Protein AF-A0A0D1YJI0-F1 (afdb_monomer)

Sequence (337 aa):
MARAGDDEVGRSFEKGGQGRARMRMLSREKDRDYPVDWSNPKAKSPIRMKKRLSGKDDLIDAIIPKHFGVGCRRPTPGNGFLEALTLPQTHVFTKEMQKVTEKGFVDFEGVEHEVDLIVCASGFNTSWRSRFPIIAHGKNVQDHFVGKPTSYLGIAIPGFPNYFTGIGPYGPLGHGSFLPVLELVYHYFIQVIRKFQRENFKSLQPRKEVVDKFVEHADLFMKRTAWTGPCRSWFKQDKVDGTAAIFPGTRLVFFDVLSSPRFEDYEIEYQSGNPFNWLGNGFALCEFNGGDLSYYLGNAENPGGMLPPQPKTPLDAGRVKDPVSVSMAALPKYTVI

Solvent-accessible surface area (backbone atoms only — not comparable 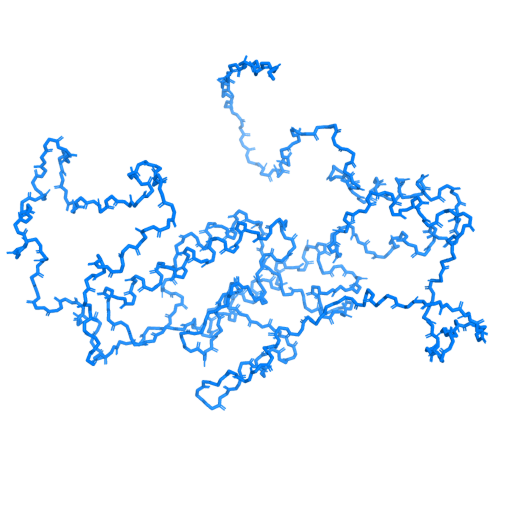to full-atom values): 21419 Å² total; per-residue (Å²): 142,84,83,86,81,89,79,86,86,82,85,83,87,85,90,84,78,84,94,71,94,70,87,70,72,84,80,82,68,87,82,64,91,60,91,64,53,82,91,50,38,76,70,50,36,56,57,54,50,48,63,47,36,73,73,47,58,73,56,46,66,71,70,52,74,86,76,43,58,75,59,30,45,83,84,76,87,54,90,61,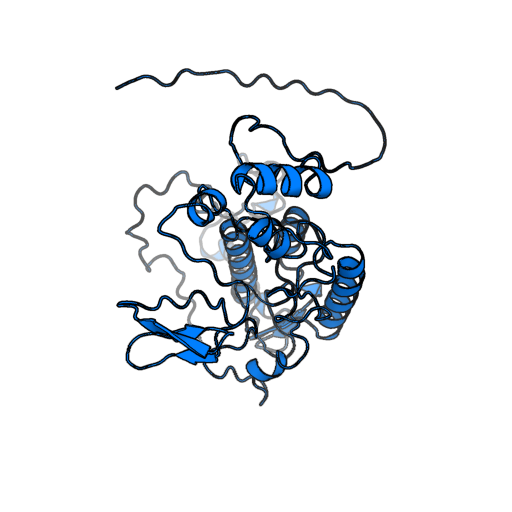49,54,46,51,63,61,39,92,91,44,85,83,81,93,64,68,62,74,46,77,53,100,53,30,36,24,39,71,88,69,53,76,45,77,51,98,76,86,82,87,83,85,78,77,89,62,59,83,53,65,96,61,91,46,75,37,97,94,40,48,58,51,62,59,29,58,86,72,47,71,36,41,76,6,35,32,37,56,77,33,62,74,46,72,41,84,64,46,36,26,19,72,79,85,61,65,80,60,65,70,54,41,54,42,46,52,53,34,50,51,55,53,51,51,46,34,73,57,49,45,50,64,39,44,27,45,34,58,70,54,34,52,51,51,49,54,53,23,57,62,51,38,72,82,41,45,57,61,30,69,38,70,19,68,61,16,67,62,28,48,85,39,70,57,46,41,42,70,68,53,60,64,56,52,48,62,62,45,68,51,81,65,64,89,51,42,44,76,43,39,68,81,74,47,87,66,62,45,53,69,92,74,70,62,70,38,84,77,70,80,44,77,87,56,45,59,69,30,46,96,93,39,76,78,18,76,58,76,82,75,81,79,47,73,77,72,50,68,76,77,88,64,96,82,72,82,66,80,82,76,60,79,85,76,77,85,129

Mean predicted aligned error: 11.88 Å

pLDDT: mean 80.55, std 23.46, range [23.62, 98.44]

InterPro domains:
  IPR036188 FAD/NAD(P)-binding domain superfamily [G3DSA:3.50.50.60] (89-272)
  IPR036188 FAD/NAD(P)-binding domain superfamily [SSF51905] (63-267)

Nearest PDB structures (foldseek):
  6y48-assembly4_D  TM=8.173E-01  e=8.910E-09  Aspergillus flavus NRRL3357
  4ap3-assembly1_A  TM=7.917E-01  e=6.025E-08  Rhodococcus rhodochrous
  4aox-assembly1_A  TM=8.059E-01  e=2.242E-07  Rhodococcus rhodochrous
  3up5-assembly3_B  TM=7.873E-01  e=4.873E-07  Pseudomonas putida
  3uov-assembly1_B  TM=7.308E-01  e=2.595E-06  Pseudomonas putida

Structure (mmCIF, N/CA/C/O backbone):
data_AF-A0A0D1YJI0-F1
#
_entry.id   AF-A0A0D1YJI0-F1
#
loop_
_atom_site.group_PDB
_atom_site.id
_atom_site.type_symbol
_atom_site.label_atom_id
_atom_site.label_alt_id
_atom_site.label_comp_id
_atom_site.label_asym_id
_atom_site.label_entity_id
_atom_site.label_seq_id
_atom_site.pdbx_PDB_ins_code
_atom_site.Cartn_x
_atom_site.Cartn_y
_atom_site.Cartn_z
_atom_site.occupancy
_atom_site.B_iso_or_equiv
_atom_site.auth_seq_id
_atom_site.auth_comp_id
_atom_site.auth_asym_id
_atom_site.auth_atom_id
_atom_site.pdbx_PDB_model_num
ATOM 1 N N . MET A 1 1 ? -21.030 37.886 -3.811 1.00 34.62 1 MET A N 1
ATOM 2 C CA . MET A 1 1 ? -20.033 38.978 -3.779 1.00 34.62 1 MET A CA 1
ATOM 3 C C . MET A 1 1 ? -19.649 39.244 -2.332 1.00 34.62 1 MET A C 1
ATOM 5 O O . MET A 1 1 ? -20.418 39.867 -1.620 1.00 34.62 1 MET A O 1
ATOM 9 N N . ALA A 1 2 ? -18.497 38.746 -1.895 1.00 23.62 2 ALA A N 1
ATOM 10 C CA . ALA A 1 2 ? -17.790 39.223 -0.707 1.00 23.62 2 ALA A CA 1
ATOM 11 C C . ALA A 1 2 ? -16.306 38.901 -0.928 1.00 23.62 2 ALA A C 1
ATOM 13 O O . ALA A 1 2 ? -15.976 37.816 -1.402 1.00 23.62 2 ALA A O 1
ATOM 14 N N . ARG A 1 3 ? -15.469 39.921 -0.748 1.00 23.73 3 ARG A N 1
ATOM 15 C CA . ARG A 1 3 ? -14.122 40.075 -1.309 1.00 23.73 3 ARG A CA 1
ATOM 16 C C . ARG A 1 3 ? -13.086 39.189 -0.611 1.00 23.73 3 ARG A C 1
ATOM 18 O O . ARG A 1 3 ? -13.135 39.028 0.603 1.00 23.73 3 ARG A O 1
ATOM 25 N N . ALA A 1 4 ? -12.140 38.680 -1.399 1.00 25.73 4 ALA A N 1
ATOM 26 C CA . ALA A 1 4 ? -10.870 38.150 -0.922 1.00 25.73 4 ALA A CA 1
ATOM 27 C C . ALA A 1 4 ? -9.996 39.316 -0.429 1.00 25.73 4 ALA A C 1
ATOM 29 O O . ALA A 1 4 ? -9.919 40.342 -1.105 1.00 25.73 4 ALA A O 1
ATOM 30 N N . GLY A 1 5 ? -9.403 39.166 0.754 1.00 25.09 5 GLY A N 1
ATOM 31 C CA . GLY A 1 5 ? -8.329 40.025 1.241 1.00 25.09 5 GLY A CA 1
ATOM 32 C C . GLY A 1 5 ? -6.990 39.388 0.890 1.00 25.09 5 GLY A C 1
ATOM 33 O O . GLY A 1 5 ? -6.778 38.211 1.184 1.00 25.09 5 GLY A O 1
ATOM 34 N N . ASP A 1 6 ? -6.148 40.159 0.213 1.00 28.08 6 ASP A N 1
ATOM 35 C CA . ASP A 1 6 ? -4.745 39.864 -0.052 1.00 28.08 6 ASP A CA 1
ATOM 36 C C . ASP A 1 6 ? -3.947 39.924 1.255 1.00 28.08 6 ASP A C 1
ATOM 38 O O . ASP A 1 6 ? -4.062 40.908 1.978 1.00 28.08 6 ASP A O 1
ATOM 42 N N . ASP A 1 7 ? -3.108 38.921 1.527 1.00 28.17 7 ASP A N 1
ATOM 43 C CA . ASP A 1 7 ? -2.064 39.014 2.553 1.00 28.17 7 ASP A CA 1
ATOM 44 C C . ASP A 1 7 ? -0.725 38.533 1.973 1.00 28.17 7 ASP A C 1
ATOM 46 O O . ASP A 1 7 ? -0.560 37.389 1.532 1.00 28.17 7 ASP A O 1
ATOM 50 N N . GLU A 1 8 ? 0.230 39.461 1.953 1.00 24.44 8 GLU A N 1
ATOM 51 C CA . GLU A 1 8 ? 1.584 39.334 1.425 1.00 24.44 8 GLU A CA 1
ATOM 52 C C . GLU A 1 8 ? 2.411 38.256 2.147 1.00 24.44 8 GLU A C 1
ATOM 54 O O . GLU A 1 8 ? 2.474 38.160 3.375 1.00 24.44 8 GLU A O 1
ATOM 59 N N . VAL A 1 9 ? 3.128 37.448 1.362 1.00 29.56 9 VAL A N 1
ATOM 60 C CA . VAL A 1 9 ? 4.034 36.404 1.855 1.00 29.56 9 VAL A CA 1
ATOM 61 C C . VAL A 1 9 ? 5.414 37.001 2.137 1.00 29.56 9 VAL A C 1
ATOM 63 O O . VAL A 1 9 ? 6.278 37.047 1.263 1.00 29.56 9 VAL A O 1
ATOM 66 N N . GLY A 1 10 ? 5.662 37.393 3.386 1.00 25.02 10 GLY A N 1
ATOM 67 C CA . GLY A 1 10 ? 7.014 37.648 3.888 1.00 25.02 10 GLY A CA 1
ATOM 68 C C . GLY A 1 10 ? 7.769 36.336 4.145 1.00 25.02 10 GLY A C 1
ATOM 69 O O . GLY A 1 10 ? 7.377 35.542 5.002 1.00 25.02 10 GLY A O 1
ATOM 70 N N . ARG A 1 11 ? 8.861 36.081 3.409 1.00 25.27 11 ARG A N 1
ATOM 71 C CA . ARG A 1 11 ? 9.820 34.997 3.702 1.00 25.27 11 ARG A CA 1
ATOM 72 C C . ARG A 1 11 ? 10.940 35.541 4.588 1.00 25.27 11 ARG A C 1
ATOM 74 O O . ARG A 1 11 ? 11.722 36.362 4.124 1.00 25.27 11 ARG A O 1
ATOM 81 N N . SER A 1 12 ? 11.082 35.028 5.807 1.00 24.92 12 SER A N 1
ATOM 82 C CA . SER A 1 12 ? 12.324 35.143 6.578 1.00 24.92 12 SER A CA 1
ATOM 83 C C . SER A 1 12 ? 13.011 33.776 6.660 1.00 24.92 12 SER A C 1
ATOM 85 O O . SER A 1 12 ? 12.396 32.760 6.984 1.00 24.92 12 SER A O 1
ATOM 87 N N . PHE A 1 13 ? 14.294 33.747 6.297 1.00 24.80 13 PHE A N 1
ATOM 88 C CA . PHE A 1 13 ? 15.195 32.606 6.448 1.00 24.80 13 PHE A CA 1
ATOM 89 C C . PHE A 1 13 ? 16.084 32.859 7.666 1.00 24.80 13 PHE A C 1
ATOM 91 O O . PHE A 1 13 ? 16.829 33.834 7.672 1.00 24.80 13 PHE A O 1
ATOM 98 N N . GLU A 1 14 ? 16.077 31.958 8.648 1.00 27.12 14 GLU A N 1
ATOM 99 C CA . GLU A 1 14 ? 17.138 31.888 9.657 1.00 27.12 14 GLU A CA 1
ATOM 100 C C . GLU A 1 14 ? 18.009 30.648 9.423 1.00 27.12 14 GLU A C 1
ATOM 102 O O . GLU A 1 14 ? 17.516 29.535 9.223 1.00 27.12 14 GLU A O 1
ATOM 107 N N . LYS A 1 15 ? 19.330 30.870 9.427 1.00 31.73 15 LYS A N 1
ATOM 108 C CA . LYS A 1 15 ? 20.380 29.846 9.387 1.00 31.73 15 LYS A CA 1
ATOM 109 C C . LYS A 1 15 ? 20.821 29.495 10.812 1.00 31.73 15 LYS A C 1
ATOM 111 O O . LYS A 1 15 ? 21.148 30.380 11.590 1.00 31.73 15 LYS A O 1
ATOM 116 N N . GLY A 1 16 ? 20.947 28.197 11.081 1.00 28.28 16 GLY A N 1
ATOM 117 C CA . GLY A 1 16 ? 21.582 27.606 12.269 1.00 28.28 16 GLY A CA 1
ATOM 118 C C . GLY A 1 16 ? 20.850 26.316 12.642 1.00 28.28 16 GLY A C 1
ATOM 119 O O . GLY A 1 16 ? 19.630 26.288 12.622 1.00 28.28 16 GLY A O 1
ATOM 120 N N . GLY A 1 17 ? 21.435 25.164 12.945 1.00 26.95 17 GLY A N 1
ATOM 121 C CA . GLY A 1 17 ? 22.796 24.669 13.095 1.00 26.95 17 GLY A CA 1
ATOM 122 C C . GLY A 1 17 ? 22.627 23.214 13.579 1.00 26.95 17 GLY A C 1
ATOM 123 O O . GLY A 1 17 ? 21.747 22.943 14.387 1.00 26.95 17 GLY A O 1
ATOM 124 N N . GLN A 1 18 ? 23.400 22.279 13.019 1.00 29.16 18 GLN A N 1
ATOM 125 C CA . GLN A 1 18 ? 23.612 20.890 13.474 1.00 29.16 18 GLN A CA 1
ATOM 126 C C . GLN A 1 18 ? 22.386 20.008 13.840 1.00 29.16 18 GLN A C 1
ATOM 128 O O . GLN A 1 18 ? 21.882 19.976 14.956 1.00 29.16 18 GLN A O 1
ATOM 133 N N . GLY A 1 19 ? 22.043 19.106 12.912 1.00 36.47 19 GLY A N 1
ATOM 134 C CA . GLY A 1 19 ? 22.204 17.672 13.193 1.00 36.47 19 GLY A CA 1
ATOM 135 C C . GLY A 1 19 ? 21.266 16.997 14.199 1.00 36.47 19 GLY A C 1
ATOM 136 O O . GLY A 1 19 ? 21.733 16.280 15.075 1.00 36.47 19 GLY A O 1
ATOM 137 N N . ARG A 1 20 ? 19.946 17.124 14.032 1.00 26.92 20 ARG A N 1
ATOM 138 C CA . ARG A 1 20 ? 18.971 16.061 14.364 1.00 26.92 20 ARG A CA 1
ATOM 139 C C . ARG A 1 20 ? 17.659 16.380 13.658 1.00 26.92 20 ARG A C 1
ATOM 141 O O . ARG A 1 20 ? 16.948 17.298 14.058 1.00 26.92 20 ARG A O 1
ATOM 148 N N . ALA A 1 21 ? 17.325 15.629 12.610 1.00 25.34 21 ALA A N 1
ATOM 149 C CA . ALA A 1 21 ? 16.036 15.746 11.939 1.00 25.34 21 ALA A CA 1
ATOM 150 C C . ALA A 1 21 ? 14.917 15.281 12.890 1.00 25.34 21 ALA A C 1
ATOM 152 O O . ALA A 1 21 ? 14.501 14.125 12.888 1.00 25.34 21 ALA A O 1
ATOM 153 N N . ARG A 1 22 ? 14.433 16.181 13.751 1.00 27.94 22 ARG A N 1
ATOM 154 C CA . ARG A 1 22 ? 13.115 16.038 14.364 1.00 27.94 22 ARG A CA 1
ATOM 155 C C . ARG A 1 22 ? 12.103 16.337 13.270 1.00 27.94 22 ARG A C 1
ATOM 157 O O . ARG A 1 22 ? 12.052 17.455 12.767 1.00 27.94 22 ARG A O 1
ATOM 164 N N . MET A 1 23 ? 11.302 15.338 12.915 1.00 28.95 23 MET A N 1
ATOM 165 C CA . MET A 1 23 ? 10.140 15.507 12.052 1.00 28.95 23 MET A CA 1
ATOM 166 C C . MET A 1 23 ? 9.160 16.457 12.749 1.00 28.95 23 MET A C 1
ATOM 168 O O . MET A 1 23 ? 8.339 16.049 13.567 1.00 28.95 23 MET A O 1
ATOM 172 N N . ARG A 1 24 ? 9.296 17.758 12.487 1.00 27.91 24 ARG A N 1
ATOM 173 C CA . ARG A 1 24 ? 8.318 18.764 12.890 1.00 27.91 24 ARG A CA 1
ATOM 174 C C . ARG A 1 24 ? 7.155 18.594 11.917 1.00 27.91 24 ARG A C 1
ATOM 176 O O . ARG A 1 24 ? 7.250 19.010 10.766 1.00 27.91 24 ARG A O 1
ATOM 183 N N . MET A 1 25 ? 6.083 17.920 12.343 1.00 32.03 25 MET A N 1
ATOM 184 C CA . MET A 1 25 ? 4.793 18.070 11.664 1.00 32.03 25 MET A CA 1
ATOM 185 C C . MET A 1 25 ? 4.534 19.572 11.546 1.00 32.03 25 MET A C 1
ATOM 187 O O . MET A 1 25 ? 4.617 20.283 12.548 1.00 32.03 25 MET A O 1
ATOM 191 N N . LEU A 1 26 ? 4.283 20.053 10.329 1.00 32.16 26 LEU A N 1
ATOM 192 C CA . LEU A 1 26 ? 3.856 21.425 10.083 1.00 32.16 26 LEU A CA 1
ATOM 193 C C . LEU A 1 26 ? 2.543 21.655 10.840 1.00 32.16 26 LEU A C 1
ATOM 195 O O . LEU A 1 26 ? 1.458 21.342 10.365 1.00 32.16 26 LEU A O 1
ATOM 199 N N . SER A 1 27 ? 2.664 22.176 12.058 1.00 35.94 27 SER A N 1
ATOM 200 C CA . SER A 1 27 ? 1.575 22.546 12.956 1.00 35.94 27 SER A CA 1
ATOM 201 C C . SER A 1 27 ? 0.973 23.887 12.537 1.00 35.94 27 SER A C 1
ATOM 203 O O . SER A 1 27 ? 0.979 24.841 13.317 1.00 35.94 27 SER A O 1
ATOM 205 N N . ARG A 1 28 ? 0.517 23.990 11.284 1.00 33.66 28 ARG A N 1
ATOM 206 C CA . ARG A 1 28 ? -0.049 25.229 10.730 1.00 33.66 28 ARG A CA 1
ATOM 207 C C . ARG A 1 28 ? -1.568 25.182 10.536 1.00 33.66 28 ARG A C 1
ATOM 209 O O . ARG A 1 28 ? -2.106 25.952 9.759 1.00 33.66 28 ARG A O 1
ATOM 216 N N . GLU A 1 29 ? -2.241 24.327 11.304 1.00 39.00 29 GLU A N 1
ATOM 217 C CA . GLU A 1 29 ? -3.690 24.349 11.543 1.00 39.00 29 GLU A CA 1
ATOM 218 C C . GLU A 1 29 ? -3.938 23.986 13.016 1.00 39.00 29 GLU A C 1
ATOM 220 O O . GLU A 1 29 ? -4.121 22.820 13.354 1.00 39.00 29 GLU A O 1
ATOM 225 N N . LYS A 1 30 ? -3.851 24.967 13.924 1.00 36.91 30 LYS A N 1
ATOM 226 C CA . LYS A 1 30 ? -4.058 24.744 15.369 1.00 36.91 30 LYS A CA 1
ATOM 227 C C . LYS A 1 30 ? -5.535 24.630 15.777 1.00 36.91 30 LYS A C 1
ATOM 229 O O . LYS A 1 30 ? -5.788 24.154 16.876 1.00 36.91 30 LYS A O 1
ATOM 234 N N . ASP A 1 31 ? -6.476 24.960 14.889 1.00 36.72 31 ASP A N 1
ATOM 235 C CA . ASP A 1 31 ? -7.891 25.145 15.260 1.00 36.72 31 ASP A CA 1
ATOM 236 C C . ASP A 1 31 ? -8.877 24.162 14.609 1.00 36.72 31 ASP A C 1
ATOM 238 O O . ASP A 1 31 ? -10.089 24.327 14.723 1.00 36.72 31 ASP A O 1
ATOM 242 N N . ARG A 1 3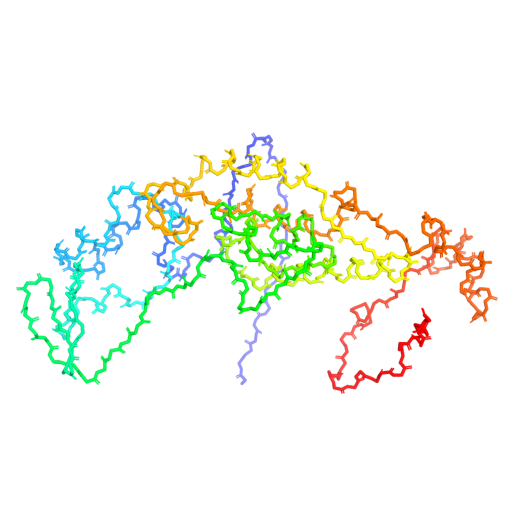2 ? -8.402 23.099 13.947 1.00 47.75 32 ARG A N 1
ATOM 243 C CA . ARG A 1 32 ? -9.295 22.000 13.546 1.00 47.75 32 ARG A CA 1
ATOM 244 C C . ARG A 1 32 ? -9.324 20.960 14.654 1.00 47.75 32 ARG A C 1
ATOM 246 O O . ARG A 1 32 ? -8.281 20.409 15.003 1.00 47.75 32 ARG A O 1
ATOM 253 N N . ASP A 1 33 ? -10.517 20.666 15.170 1.00 50.41 33 ASP A N 1
ATOM 254 C CA . ASP A 1 33 ? -10.766 19.635 16.183 1.00 50.41 33 ASP A CA 1
ATOM 255 C C . ASP A 1 33 ? -10.546 18.220 15.606 1.00 50.41 33 ASP A C 1
ATOM 257 O O . ASP A 1 33 ? -11.466 17.415 15.481 1.00 50.41 33 ASP A O 1
ATOM 261 N N . TYR A 1 34 ? -9.315 17.905 15.195 1.00 51.94 34 TYR A N 1
ATOM 262 C CA . TYR A 1 34 ? -8.958 16.590 14.681 1.00 51.94 34 TYR A CA 1
ATOM 263 C C . TYR A 1 34 ? -9.072 15.555 15.801 1.00 51.94 34 TYR A C 1
ATOM 265 O O . TYR A 1 34 ? -8.553 15.795 16.891 1.00 51.94 34 TYR A O 1
ATOM 273 N N . PRO A 1 35 ? -9.658 14.372 15.546 1.00 53.38 35 PRO A N 1
ATOM 274 C CA . PRO A 1 35 ? -9.897 13.354 16.571 1.00 53.38 35 PRO A CA 1
ATOM 275 C C . PRO A 1 35 ? -8.619 12.785 17.215 1.00 53.38 35 PRO A C 1
ATOM 277 O O . PRO A 1 35 ? -8.693 12.161 18.272 1.00 53.38 35 PRO A O 1
ATOM 280 N N . VAL A 1 36 ? -7.441 13.016 16.620 1.00 57.97 36 VAL A N 1
ATOM 281 C CA . VAL A 1 36 ? -6.141 12.565 17.136 1.00 57.97 36 VAL A CA 1
ATOM 282 C C . VAL A 1 36 ? -5.193 13.754 17.274 1.00 57.97 36 VAL A C 1
ATOM 284 O O . VAL A 1 36 ? -4.895 14.426 16.289 1.00 57.97 36 VAL A O 1
ATOM 287 N N . ASP A 1 37 ? -4.680 13.979 18.487 1.00 65.38 37 ASP A N 1
ATOM 288 C CA . ASP A 1 37 ? -3.586 14.923 18.731 1.00 65.38 37 ASP A CA 1
ATOM 289 C C . ASP A 1 37 ? -2.238 14.223 18.519 1.00 65.38 37 ASP A C 1
ATOM 291 O O . ASP A 1 37 ? -1.803 13.389 19.318 1.00 65.38 37 ASP A O 1
ATOM 295 N N . TRP A 1 38 ? -1.563 14.589 17.432 1.00 68.44 38 TRP A N 1
ATOM 296 C CA . TRP A 1 38 ? -0.290 14.001 17.025 1.00 68.44 38 TRP A CA 1
ATOM 297 C C . TRP A 1 38 ? 0.920 14.464 17.849 1.00 68.44 38 TRP A C 1
ATOM 299 O O . TRP A 1 38 ? 2.001 13.901 17.689 1.00 68.44 38 TRP A O 1
ATOM 309 N N . SER A 1 39 ? 0.767 15.434 18.760 1.00 67.00 39 SER A N 1
ATOM 310 C CA . SER A 1 39 ? 1.861 15.908 19.616 1.00 67.00 39 SER A CA 1
ATOM 311 C C . SER A 1 39 ? 2.238 14.891 20.702 1.00 67.00 39 SER A C 1
ATOM 313 O O . SER A 1 39 ? 3.402 14.801 21.085 1.00 67.00 39 SER A O 1
ATOM 315 N N . ASN A 1 40 ? 1.254 14.155 21.234 1.00 74.75 40 ASN A N 1
ATOM 316 C CA . ASN A 1 40 ? 1.437 13.040 22.168 1.00 74.75 40 ASN A CA 1
ATOM 317 C C . ASN A 1 40 ? 0.202 12.115 22.134 1.00 74.75 40 ASN A C 1
ATOM 319 O O . ASN A 1 40 ? -0.598 12.099 23.077 1.00 74.75 40 ASN A O 1
ATOM 323 N N . PRO A 1 41 ? 0.024 11.347 21.047 1.00 74.94 41 PRO A N 1
ATOM 324 C CA . PRO A 1 41 ? -1.207 10.597 20.821 1.00 74.94 41 PRO A CA 1
ATOM 325 C C . PRO A 1 41 ? -1.420 9.493 21.864 1.00 74.94 41 PRO A C 1
ATOM 327 O O . PRO A 1 41 ? -2.552 9.232 22.258 1.00 74.94 41 PRO A O 1
ATOM 330 N N . LYS A 1 42 ? -0.340 8.889 22.383 1.00 75.38 42 LYS A N 1
ATOM 331 C CA . LYS A 1 42 ? -0.427 7.851 23.424 1.00 75.38 42 LYS A CA 1
ATOM 332 C C . LYS A 1 42 ? -1.067 8.369 24.714 1.00 75.38 42 LYS A C 1
ATOM 334 O O . LYS A 1 42 ? -1.878 7.663 25.298 1.00 75.38 42 LYS A O 1
ATOM 339 N N . ALA A 1 43 ? -0.719 9.581 25.147 1.00 76.00 43 ALA A N 1
ATOM 340 C CA . ALA A 1 43 ? -1.266 10.152 26.376 1.00 76.00 43 ALA A CA 1
ATOM 341 C C . ALA A 1 43 ? -2.625 10.833 26.152 1.00 76.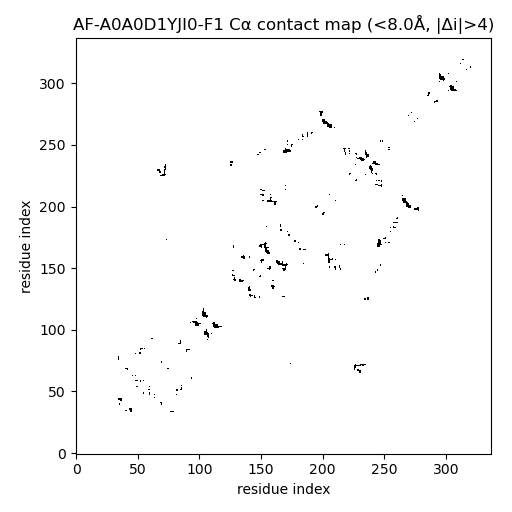00 43 ALA A C 1
ATOM 343 O O . ALA A 1 43 ? -3.529 10.710 26.974 1.00 76.00 43 ALA A O 1
ATOM 344 N N . LYS A 1 44 ? -2.784 11.560 25.040 1.00 80.56 44 LYS A N 1
ATOM 345 C CA . LYS A 1 44 ? -3.930 12.457 24.841 1.00 80.56 44 LYS A CA 1
ATOM 346 C C . LYS A 1 44 ? -5.162 11.778 24.245 1.00 80.56 44 LYS A C 1
ATOM 348 O O . LYS A 1 44 ? -6.278 12.164 24.594 1.00 80.56 44 LYS A O 1
ATOM 353 N N . SER A 1 45 ? -4.996 10.772 23.379 1.00 84.50 45 SER A N 1
ATOM 354 C CA . SER A 1 45 ? -6.140 10.088 22.759 1.00 84.50 45 SER A CA 1
ATOM 355 C C . SER A 1 45 ? -7.046 9.402 23.792 1.00 84.50 45 SER A C 1
ATOM 357 O O . SER A 1 45 ? -8.245 9.673 23.754 1.00 84.50 45 SER A O 1
ATOM 359 N N . PRO A 1 46 ? -6.533 8.621 24.768 1.00 86.94 46 PRO A N 1
ATOM 360 C CA . PRO A 1 46 ? -7.386 8.008 25.788 1.00 86.94 46 PRO A CA 1
ATOM 361 C C . PRO A 1 46 ? -8.183 9.028 26.608 1.00 86.94 46 PRO A C 1
ATOM 363 O O . PRO A 1 46 ? -9.375 8.838 26.828 1.00 86.94 46 PRO A O 1
ATOM 366 N N . ILE A 1 47 ? -7.560 10.140 27.014 1.00 87.75 47 ILE A N 1
ATOM 367 C CA . ILE A 1 47 ? -8.221 11.199 27.798 1.00 87.75 47 ILE A CA 1
ATOM 368 C C . ILE A 1 47 ? -9.404 11.785 27.020 1.00 87.75 47 ILE A C 1
ATOM 370 O O . ILE A 1 47 ? -10.506 11.922 27.552 1.00 87.75 47 ILE A O 1
ATOM 374 N N . ARG A 1 48 ? -9.196 12.094 25.736 1.00 87.12 48 ARG A N 1
ATOM 375 C CA . ARG A 1 48 ? -10.244 12.646 24.874 1.00 87.12 48 ARG A CA 1
ATOM 376 C C . ARG A 1 48 ? -11.365 11.644 24.605 1.00 87.12 48 ARG A C 1
ATOM 378 O O . ARG A 1 48 ? -12.526 12.045 24.593 1.00 87.12 48 ARG A O 1
ATOM 385 N N . MET A 1 49 ? -11.031 10.365 24.422 1.00 89.94 49 MET A N 1
ATOM 386 C CA . MET A 1 49 ? -12.026 9.305 24.251 1.00 89.94 49 MET A CA 1
ATOM 387 C C . MET A 1 49 ? -12.896 9.153 25.502 1.00 89.94 49 MET A C 1
ATOM 389 O O . MET A 1 49 ? -14.116 9.190 25.383 1.00 89.94 49 MET A O 1
ATOM 393 N N . LYS A 1 50 ? -12.290 9.092 26.699 1.00 91.06 50 LYS A N 1
ATOM 394 C CA . LYS A 1 50 ? -13.024 9.033 27.977 1.00 91.06 50 LYS A CA 1
ATOM 395 C C . LYS A 1 50 ? -13.985 10.205 28.143 1.00 91.06 50 LYS A C 1
ATOM 397 O O . LYS A 1 50 ? -15.142 10.000 28.488 1.00 91.06 50 LYS A O 1
ATOM 402 N N . LYS A 1 51 ? -13.525 11.425 27.837 1.00 90.81 51 LYS A N 1
ATOM 403 C CA . LYS A 1 51 ? -14.363 12.630 27.904 1.00 90.81 51 LYS A CA 1
ATOM 404 C C . LYS A 1 51 ? -15.589 12.537 26.986 1.00 90.81 51 LYS A C 1
ATOM 406 O O . LYS A 1 51 ? -16.669 12.935 27.396 1.00 90.81 51 LYS A O 1
ATOM 411 N N . ARG A 1 52 ? -15.427 12.034 25.757 1.00 91.12 52 ARG A N 1
ATOM 412 C CA . ARG A 1 52 ? -16.517 11.934 24.764 1.00 91.12 52 ARG A CA 1
ATOM 413 C C . ARG A 1 52 ? -17.491 10.783 25.020 1.00 91.12 52 ARG A C 1
ATOM 415 O O . ARG A 1 52 ? -18.607 10.831 24.527 1.00 91.12 52 ARG A O 1
ATOM 422 N N . LEU A 1 53 ? -17.077 9.778 25.790 1.00 92.81 53 LEU A N 1
ATOM 423 C CA . LEU A 1 53 ? -17.922 8.654 26.203 1.00 92.81 53 LEU A CA 1
ATOM 424 C C . LEU A 1 53 ? -18.726 8.941 27.484 1.00 92.81 53 LEU A C 1
ATOM 426 O O . LEU A 1 53 ? -19.409 8.049 27.979 1.00 92.81 53 LEU A O 1
ATOM 430 N N . SER A 1 54 ? -18.651 10.165 28.021 1.00 89.00 54 SER A N 1
ATOM 431 C CA . SER A 1 54 ? -19.478 10.653 29.138 1.00 89.00 54 SER A CA 1
ATOM 432 C C . SER A 1 54 ? -19.519 9.735 30.371 1.00 89.00 54 SER A C 1
ATOM 434 O O . SER A 1 54 ? -20.522 9.700 31.074 1.00 89.00 54 SER A O 1
ATOM 436 N N . GLY A 1 55 ? -18.445 8.986 30.645 1.00 80.00 55 GLY A N 1
ATOM 437 C CA . GLY A 1 55 ? -18.371 8.092 31.809 1.00 80.00 55 GLY A CA 1
ATOM 438 C C . GLY A 1 55 ? -19.084 6.740 31.660 1.00 80.00 55 GLY A C 1
ATOM 439 O O . GLY A 1 55 ? -19.316 6.083 32.668 1.00 80.00 55 GLY A O 1
ATOM 440 N N . LYS A 1 56 ? -19.421 6.293 30.438 1.00 90.31 56 LYS A N 1
ATOM 441 C CA . LYS A 1 56 ? -19.811 4.891 30.183 1.00 90.31 56 LYS A CA 1
ATOM 442 C C . LYS A 1 56 ? -18.590 3.968 30.324 1.00 90.31 56 LYS A C 1
ATOM 444 O O . LYS A 1 56 ? -17.860 3.745 29.355 1.00 90.31 56 LYS A O 1
ATOM 449 N N . ASP A 1 57 ? -18.324 3.509 31.548 1.00 91.31 57 ASP A N 1
ATOM 450 C CA . ASP A 1 57 ? -17.105 2.767 31.909 1.00 91.31 57 ASP A CA 1
ATOM 451 C C . ASP A 1 57 ? -16.951 1.436 31.159 1.00 91.31 57 ASP A C 1
ATOM 453 O O . ASP A 1 57 ? -15.842 1.082 30.758 1.00 91.31 57 ASP A O 1
ATOM 457 N N . ASP A 1 58 ? -18.057 0.744 30.894 1.00 91.88 58 ASP A N 1
ATOM 458 C CA . ASP A 1 58 ? -18.114 -0.473 30.081 1.00 91.88 58 ASP A CA 1
ATOM 459 C C . ASP A 1 58 ? -17.601 -0.231 28.649 1.00 91.88 58 ASP A C 1
ATOM 461 O O . ASP A 1 58 ? -16.755 -0.972 28.139 1.00 91.88 58 ASP A O 1
ATOM 465 N N . LEU A 1 59 ? -18.043 0.859 28.014 1.00 92.81 59 LEU A N 1
ATOM 466 C CA . LEU A 1 59 ? -17.601 1.236 26.672 1.00 92.81 59 LEU A CA 1
ATOM 467 C C . LEU A 1 59 ? -16.162 1.737 26.668 1.00 92.81 59 LEU A C 1
ATOM 469 O O . LEU A 1 59 ? -15.404 1.420 25.749 1.00 92.81 59 LEU A O 1
ATOM 473 N N . ILE A 1 60 ? -15.777 2.516 27.682 1.00 93.12 60 ILE A N 1
ATOM 474 C CA . ILE A 1 60 ? -14.406 3.004 27.861 1.00 93.12 60 ILE A CA 1
ATOM 475 C C . ILE A 1 60 ? -13.435 1.825 27.942 1.00 93.12 60 ILE A C 1
ATOM 477 O O . ILE A 1 60 ? -12.401 1.847 27.267 1.00 93.12 60 ILE A O 1
ATOM 481 N N . ASP A 1 61 ? -13.771 0.806 28.732 1.00 92.81 61 ASP A N 1
ATOM 482 C CA . ASP A 1 61 ? -12.951 -0.388 28.905 1.00 92.81 61 ASP A CA 1
ATOM 483 C C . ASP A 1 61 ? -12.829 -1.206 27.609 1.00 92.81 61 ASP A C 1
ATOM 485 O O . ASP A 1 61 ? -11.752 -1.725 27.298 1.00 92.81 61 ASP A O 1
ATOM 489 N N . ALA A 1 62 ? -13.904 -1.264 26.819 1.00 91.56 62 ALA A N 1
ATOM 490 C CA . ALA A 1 62 ? -13.943 -2.010 25.567 1.00 91.56 62 ALA A CA 1
ATOM 491 C C . ALA A 1 62 ? -13.205 -1.317 24.405 1.00 91.56 62 ALA A C 1
ATOM 493 O O . ALA A 1 62 ? -12.504 -1.978 23.634 1.00 91.56 62 ALA A O 1
ATOM 494 N N . ILE A 1 63 ? -13.365 0.001 24.234 1.00 90.00 63 ILE A N 1
ATOM 495 C CA . ILE A 1 63 ? -12.931 0.695 23.009 1.00 90.00 63 ILE A CA 1
ATOM 496 C C . ILE A 1 63 ? -11.538 1.321 23.103 1.00 90.00 63 ILE A C 1
ATOM 498 O O . ILE A 1 63 ? -10.872 1.489 22.077 1.00 90.00 63 ILE A O 1
ATOM 502 N N . ILE A 1 64 ? -11.079 1.693 24.303 1.00 90.31 64 ILE A N 1
ATOM 503 C CA . ILE A 1 64 ? -9.763 2.317 24.469 1.00 90.31 64 ILE A CA 1
ATOM 504 C C . ILE A 1 64 ? -8.682 1.227 24.430 1.00 90.31 64 ILE A C 1
ATOM 506 O O . ILE A 1 64 ? -8.659 0.356 25.300 1.00 90.31 64 ILE A O 1
ATOM 510 N N . PRO A 1 65 ? -7.741 1.263 23.464 1.00 88.94 65 PRO A N 1
ATOM 511 C CA . PRO A 1 65 ? -6.704 0.243 23.360 1.00 88.94 65 PRO A CA 1
ATOM 512 C C . PRO A 1 65 ? -5.829 0.148 24.613 1.00 88.94 65 PRO A C 1
ATOM 514 O O . PRO A 1 65 ? -5.206 1.129 25.017 1.00 88.94 65 PRO A O 1
ATOM 517 N N . LYS A 1 66 ? -5.722 -1.061 25.174 1.00 88.75 66 LYS A N 1
ATOM 518 C CA . LYS A 1 66 ? -4.897 -1.352 26.361 1.00 88.75 66 LYS A CA 1
ATOM 519 C C . LYS A 1 66 ? -3.492 -1.847 26.015 1.00 88.75 66 LYS A C 1
ATOM 521 O O . LYS A 1 66 ? -2.541 -1.585 26.743 1.00 88.75 66 LYS A O 1
ATOM 526 N N . HIS A 1 67 ? -3.355 -2.559 24.894 1.00 87.75 67 HIS A N 1
ATOM 527 C CA . HIS A 1 67 ? -2.149 -3.346 24.596 1.00 87.75 67 HIS A CA 1
ATOM 528 C C . HIS A 1 67 ? -1.360 -2.860 23.377 1.00 87.75 67 HIS A C 1
ATOM 530 O O . HIS A 1 67 ? -0.252 -3.329 23.144 1.00 87.75 67 HIS A O 1
ATOM 536 N N . PHE A 1 68 ? -1.879 -1.907 22.599 1.00 90.25 68 PHE A N 1
ATOM 537 C CA . PHE A 1 68 ? -1.198 -1.403 21.405 1.00 90.25 68 PHE A CA 1
ATOM 538 C C . PHE A 1 68 ? -1.221 0.122 21.321 1.00 90.25 68 PHE A C 1
ATOM 540 O O . PHE A 1 68 ? -2.142 0.785 21.790 1.00 90.25 68 PHE A O 1
ATOM 547 N N . GLY A 1 69 ? -0.184 0.685 20.698 1.00 86.75 69 GLY A N 1
ATOM 548 C CA . GLY A 1 69 ? -0.048 2.129 20.526 1.00 86.75 69 GLY A CA 1
ATOM 549 C C . GLY A 1 69 ? -0.879 2.693 19.371 1.00 86.75 69 GLY A C 1
ATOM 550 O O . GLY A 1 69 ? -1.219 1.992 18.414 1.00 86.75 69 GLY A O 1
ATOM 551 N N . VAL A 1 70 ? -1.135 4.004 19.428 1.00 88.38 70 VAL A N 1
ATOM 552 C CA . VAL A 1 70 ? -1.727 4.758 18.312 1.00 88.38 70 VAL A CA 1
ATOM 553 C C . VAL A 1 70 ? -0.882 4.570 17.048 1.00 88.38 70 VAL A C 1
ATOM 555 O O . VAL A 1 70 ? 0.344 4.668 17.095 1.00 88.38 70 VAL A O 1
ATOM 558 N N . GLY A 1 71 ? -1.545 4.282 15.926 1.00 87.69 71 GLY A N 1
ATOM 559 C CA . GLY A 1 71 ? -0.908 4.010 14.633 1.00 87.69 71 GLY A CA 1
ATOM 560 C C . GLY A 1 71 ? -0.725 2.525 14.303 1.00 87.69 71 GLY A C 1
ATOM 561 O O . GLY A 1 71 ? -0.512 2.205 13.138 1.00 87.69 71 GLY A O 1
ATOM 562 N N . CYS A 1 72 ? -0.883 1.610 15.271 1.00 91.25 72 CYS A N 1
ATOM 563 C CA . CYS A 1 72 ? -0.882 0.166 14.981 1.00 91.25 72 CYS A CA 1
ATOM 564 C C . CYS A 1 72 ? -2.026 -0.229 14.031 1.00 91.25 72 CYS A C 1
ATOM 566 O O . CYS A 1 72 ? -1.869 -1.039 13.114 1.00 91.25 72 CYS A O 1
ATOM 568 N N . ARG A 1 73 ? -3.177 0.422 14.209 1.00 91.12 73 ARG A N 1
ATOM 569 C CA . ARG A 1 73 ? -4.289 0.433 13.258 1.00 91.12 73 ARG A CA 1
ATOM 570 C C . ARG A 1 73 ? -4.353 1.791 12.574 1.00 91.12 73 ARG A C 1
ATOM 572 O O . ARG A 1 73 ? -3.975 2.804 13.169 1.00 91.12 73 ARG A O 1
ATOM 579 N N . ARG A 1 74 ? -4.875 1.813 11.345 1.00 89.81 74 ARG A N 1
ATOM 580 C CA . ARG A 1 74 ? -5.188 3.065 10.650 1.00 89.81 74 ARG A CA 1
ATOM 581 C C . ARG A 1 74 ? -6.226 3.839 11.478 1.00 89.81 74 ARG A C 1
ATOM 583 O O . ARG A 1 74 ? -7.291 3.280 11.730 1.00 89.81 74 ARG A O 1
ATOM 590 N N . PRO A 1 75 ? -5.944 5.082 11.904 1.00 85.31 75 PRO A N 1
ATOM 591 C CA . PRO A 1 75 ? -6.930 5.881 12.616 1.00 85.31 75 PRO A CA 1
ATOM 592 C C . PRO A 1 75 ? -8.139 6.145 11.721 1.00 85.31 75 PRO A C 1
ATOM 594 O O . PRO A 1 75 ? -7.984 6.574 10.575 1.00 85.31 75 PRO A O 1
ATOM 597 N N . THR A 1 76 ? -9.329 5.903 12.253 1.00 79.69 76 THR A N 1
ATOM 598 C CA . THR A 1 76 ? -10.594 6.223 11.596 1.00 79.69 76 THR A CA 1
ATOM 599 C C . THR A 1 76 ? -11.087 7.575 12.105 1.00 79.69 76 THR A C 1
ATOM 601 O O . THR A 1 76 ? -11.298 7.724 13.312 1.00 79.69 76 THR A O 1
ATOM 604 N N . PRO A 1 77 ? -11.250 8.585 11.236 1.00 62.53 77 PRO A N 1
ATOM 605 C CA . PRO A 1 77 ? -11.931 9.808 11.626 1.00 62.53 77 PRO A CA 1
ATOM 606 C C . PRO A 1 77 ? -13.406 9.488 11.883 1.00 62.53 77 PRO A C 1
ATOM 608 O O . PRO A 1 77 ? -14.037 8.784 11.100 1.00 62.53 77 PRO A O 1
ATOM 611 N N . GLY A 1 78 ? -13.948 9.997 12.981 1.00 72.88 78 GLY A N 1
ATOM 612 C CA . GLY A 1 78 ? -15.348 9.799 13.338 1.00 72.88 78 GLY A CA 1
ATOM 613 C C . GLY A 1 78 ? -15.810 10.932 14.231 1.00 72.88 78 GLY A C 1
ATOM 614 O O . GLY A 1 78 ? -15.890 10.771 15.447 1.00 72.88 78 GLY A O 1
ATOM 615 N N . ASN A 1 79 ? -16.055 12.100 13.639 1.00 81.19 79 ASN A N 1
ATOM 616 C CA . ASN A 1 79 ? -16.691 13.190 14.370 1.00 81.19 79 ASN A CA 1
ATOM 617 C C . ASN A 1 79 ? -18.089 12.727 14.788 1.00 81.19 79 ASN A C 1
ATOM 619 O O . ASN A 1 79 ? -18.849 12.255 13.947 1.00 81.19 79 ASN A O 1
ATOM 623 N N . GLY A 1 80 ? -18.401 12.819 16.078 1.00 89.06 80 GLY A N 1
ATOM 624 C CA . GLY A 1 80 ? -19.683 12.369 16.616 1.00 89.06 80 GLY A CA 1
ATOM 625 C C . GLY A 1 80 ? -19.789 10.861 16.849 1.00 89.06 80 GLY A C 1
ATOM 626 O O . GLY A 1 80 ? -20.797 10.427 17.391 1.00 89.06 80 GLY A O 1
ATOM 627 N N . PHE A 1 81 ? -18.790 10.046 16.474 1.00 91.88 81 PHE A N 1
ATOM 628 C CA . PHE A 1 81 ? -18.887 8.590 16.638 1.00 91.88 81 PHE A CA 1
ATOM 629 C C . PHE A 1 81 ? -18.948 8.189 18.114 1.00 91.88 81 PHE A C 1
ATOM 631 O O . PHE A 1 81 ? -19.832 7.439 18.505 1.00 91.88 81 PHE A O 1
ATOM 638 N N . LEU A 1 82 ? -18.035 8.706 18.941 1.00 92.19 82 LEU A N 1
ATOM 639 C CA . LEU A 1 82 ? -18.001 8.368 20.368 1.00 92.19 82 LEU A CA 1
ATOM 640 C C . LEU A 1 82 ? -19.238 8.900 21.093 1.00 92.19 82 LEU A C 1
ATOM 642 O O . LEU A 1 82 ? -19.785 8.218 21.950 1.00 92.19 82 LEU A O 1
ATOM 646 N N . GLU A 1 83 ? -19.701 10.084 20.704 1.00 92.81 83 GLU A N 1
ATOM 647 C CA . GLU A 1 83 ? -20.911 10.701 21.229 1.00 92.81 83 GLU A CA 1
ATOM 648 C C . GLU A 1 83 ? -22.155 9.866 20.869 1.00 92.81 83 GLU A C 1
ATOM 650 O O . GLU A 1 83 ? -22.992 9.609 21.736 1.00 92.81 83 GLU A O 1
ATOM 655 N N . ALA A 1 84 ? -22.239 9.349 19.636 1.00 93.62 84 ALA A N 1
ATOM 656 C CA . ALA A 1 84 ? -23.337 8.496 19.175 1.00 93.62 84 ALA A CA 1
ATOM 657 C C . ALA A 1 84 ? -23.474 7.191 19.980 1.00 93.62 84 ALA A C 1
ATOM 659 O O . ALA A 1 84 ? -24.594 6.725 20.191 1.00 93.62 84 ALA A O 1
ATOM 660 N N . LEU A 1 85 ? -22.366 6.635 20.491 1.00 93.44 85 LEU A N 1
ATOM 661 C CA . LEU A 1 85 ? -22.380 5.454 21.372 1.00 93.44 85 LEU A CA 1
ATOM 662 C C . LEU A 1 85 ? -23.005 5.738 22.750 1.00 93.44 85 LEU A C 1
ATOM 664 O O . LEU A 1 85 ? -23.385 4.818 23.479 1.00 93.44 85 LEU A O 1
ATOM 668 N N . THR A 1 86 ? -23.106 7.011 23.142 1.00 93.06 86 THR A N 1
ATOM 669 C CA . THR A 1 86 ? -23.663 7.393 24.446 1.00 93.06 86 THR A CA 1
ATOM 670 C C . THR A 1 86 ? -25.161 7.688 24.411 1.00 93.06 86 THR A C 1
ATOM 672 O O . THR A 1 86 ? -25.777 7.713 25.475 1.00 93.06 86 THR A O 1
ATOM 675 N N . LEU A 1 87 ? -25.750 7.846 23.221 1.00 94.75 87 LEU A N 1
ATOM 676 C CA . LEU A 1 87 ? -27.167 8.171 23.044 1.00 94.75 87 LEU A CA 1
ATOM 677 C C . LEU A 1 87 ? -28.099 7.095 23.636 1.00 94.75 87 LEU A C 1
ATOM 679 O O . LEU A 1 87 ? -27.759 5.910 23.598 1.00 94.75 87 LEU A O 1
ATOM 683 N N . PRO A 1 88 ? -29.279 7.483 24.161 1.00 94.81 88 PRO A N 1
ATOM 684 C CA . PRO A 1 88 ? -30.199 6.557 24.827 1.00 94.81 88 PRO A CA 1
ATOM 685 C C . PRO A 1 88 ? -30.777 5.484 23.895 1.00 94.81 88 PRO A C 1
ATOM 687 O O . PRO A 1 88 ? -31.065 4.387 24.353 1.00 94.81 88 PRO A O 1
ATOM 690 N N . GLN A 1 89 ? -30.912 5.773 22.599 1.00 95.12 89 GLN A N 1
ATOM 691 C CA . GLN A 1 89 ? -31.389 4.824 21.587 1.00 95.12 89 GLN A CA 1
ATOM 692 C C . GLN A 1 89 ? -30.297 3.890 21.037 1.00 95.12 89 GLN A C 1
ATOM 694 O O . GLN A 1 89 ? -30.579 3.047 20.189 1.00 95.12 89 GLN A O 1
ATOM 699 N 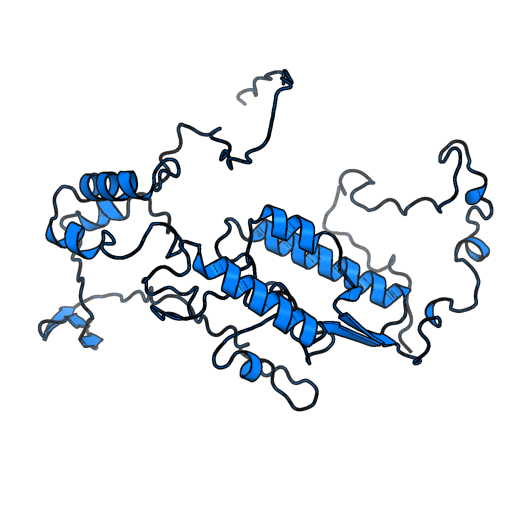N . THR A 1 90 ? -29.039 4.068 21.454 1.00 95.12 90 THR A N 1
ATOM 700 C CA . THR A 1 90 ? -27.914 3.289 20.932 1.00 95.12 90 THR A CA 1
ATOM 701 C C . THR A 1 90 ? -27.565 2.160 21.892 1.00 95.12 90 THR A C 1
ATOM 703 O O . THR A 1 90 ? -27.054 2.395 22.989 1.00 95.12 90 THR A O 1
ATOM 706 N N . HIS A 1 91 ? -27.756 0.927 21.433 1.00 94.06 91 HIS A N 1
ATOM 707 C CA . HIS A 1 91 ? -27.293 -0.279 22.114 1.00 94.06 91 HIS A CA 1
ATOM 708 C C . HIS A 1 91 ? -25.972 -0.740 21.492 1.00 94.06 91 HIS A C 1
ATOM 710 O O . HIS A 1 91 ? -25.851 -0.838 20.271 1.00 94.06 91 HIS A O 1
ATOM 716 N N . VAL A 1 92 ? -24.962 -0.994 22.326 1.00 94.62 92 VAL A N 1
ATOM 717 C CA . VAL A 1 92 ? -23.615 -1.361 21.874 1.00 94.62 92 VAL A CA 1
ATOM 718 C C . VAL A 1 92 ? -23.249 -2.725 22.438 1.00 94.62 92 VAL A C 1
ATOM 720 O O . VAL A 1 92 ? -23.070 -2.879 23.642 1.00 94.62 92 VAL A O 1
ATOM 723 N N . PHE A 1 93 ? -23.080 -3.700 21.552 1.00 94.62 93 PHE A N 1
ATOM 724 C CA . PHE A 1 93 ? -22.582 -5.027 21.898 1.00 94.62 93 PHE A CA 1
ATOM 725 C C . PHE A 1 93 ? -21.077 -5.088 21.615 1.00 94.62 93 PHE A C 1
ATOM 727 O O . PHE A 1 93 ? -20.626 -4.752 20.521 1.00 94.62 93 PHE A O 1
ATOM 734 N N . THR A 1 94 ? -20.281 -5.492 22.608 1.00 93.19 94 THR A N 1
ATOM 735 C CA . THR A 1 94 ? -18.804 -5.515 22.527 1.00 93.19 94 THR A CA 1
ATOM 736 C C . THR A 1 94 ? -18.224 -6.914 22.310 1.00 93.19 94 THR A C 1
ATOM 738 O O . THR A 1 94 ? -17.009 -7.069 22.177 1.00 93.19 94 THR A O 1
ATOM 741 N N . LYS A 1 95 ? -19.086 -7.933 22.252 1.00 93.62 95 LYS A N 1
ATOM 742 C CA . LYS A 1 95 ? -18.742 -9.335 21.990 1.00 93.62 95 LYS A CA 1
ATOM 743 C C . LYS A 1 95 ? -19.407 -9.804 20.695 1.00 93.62 95 LYS A C 1
ATOM 745 O O . LYS A 1 95 ? -20.324 -9.159 20.192 1.00 93.62 95 LYS A O 1
ATOM 750 N N . GLU A 1 96 ? -18.918 -10.912 20.151 1.00 93.94 96 GLU A N 1
ATOM 751 C CA . GLU A 1 96 ? -19.404 -11.462 18.884 1.00 93.94 96 GLU A CA 1
ATOM 752 C C . GLU A 1 96 ? -20.842 -11.989 19.010 1.00 93.94 96 GLU A C 1
ATOM 754 O O . GLU A 1 96 ? -21.175 -12.678 19.972 1.00 93.94 96 GLU A O 1
ATOM 759 N N . MET A 1 97 ? -21.690 -11.663 18.032 1.00 95.81 97 MET A N 1
ATOM 760 C CA . MET A 1 97 ? -23.031 -12.244 17.912 1.00 95.81 97 MET A CA 1
ATOM 761 C C . MET A 1 97 ? -22.947 -13.730 17.539 1.00 95.81 97 MET A C 1
ATOM 763 O O . MET A 1 97 ? -21.998 -14.151 16.878 1.00 95.81 97 MET A O 1
ATOM 767 N N . GLN A 1 98 ? -23.957 -14.517 17.905 1.00 97.31 98 GLN A N 1
ATOM 768 C CA . GLN A 1 98 ? -23.981 -15.950 17.605 1.00 97.31 98 GLN A CA 1
ATOM 769 C C . GLN A 1 98 ? -24.420 -16.235 16.164 1.00 97.31 98 GLN A C 1
ATOM 771 O O . GLN A 1 98 ? -23.785 -17.022 15.464 1.00 97.31 98 GLN A O 1
ATOM 776 N N . LYS A 1 99 ? -25.522 -15.620 15.717 1.00 97.31 99 LYS A N 1
ATOM 777 C CA . LYS A 1 99 ? -26.080 -15.821 14.370 1.00 97.31 99 LYS A CA 1
ATOM 778 C C . LYS A 1 99 ? -27.036 -14.701 13.970 1.00 97.31 99 LYS A C 1
ATOM 780 O O . LYS A 1 99 ? -27.607 -14.030 14.824 1.00 97.31 99 LYS A O 1
ATOM 785 N N . VAL A 1 100 ? -27.252 -14.572 12.665 1.00 97.75 100 VAL A N 1
ATOM 786 C CA . VAL A 1 100 ? -28.362 -13.808 12.078 1.00 97.75 100 VAL A CA 1
ATOM 787 C C . VAL A 1 100 ? -29.579 -14.731 11.963 1.00 97.75 100 VAL A C 1
ATOM 789 O O . VAL A 1 100 ? -29.427 -15.916 11.653 1.00 97.75 100 VAL A O 1
ATOM 792 N N . THR A 1 101 ? -30.769 -14.210 12.243 1.00 97.56 101 THR A N 1
ATOM 793 C CA . THR A 1 101 ? -32.057 -14.905 12.108 1.00 97.56 101 THR A CA 1
ATOM 794 C C . THR A 1 101 ? -32.907 -14.228 11.037 1.00 97.56 101 THR A C 1
ATOM 796 O O . THR A 1 101 ? -32.522 -13.201 10.485 1.00 97.56 101 THR A O 1
ATOM 799 N N . GLU A 1 102 ? -34.068 -14.802 10.722 1.00 97.31 102 GLU A N 1
ATOM 800 C CA . GLU A 1 102 ? -35.015 -14.194 9.778 1.00 97.31 102 GLU A CA 1
ATOM 801 C C . GLU A 1 102 ? -35.511 -12.817 10.249 1.00 97.31 102 GLU A C 1
ATOM 803 O O . GLU A 1 102 ? -35.823 -11.962 9.426 1.00 97.31 102 GLU A O 1
ATOM 808 N N . LYS A 1 103 ? -35.540 -12.588 11.567 1.00 97.38 103 LYS A N 1
ATOM 809 C CA . LYS A 1 103 ? -36.041 -11.351 12.172 1.00 97.38 103 LYS A CA 1
ATOM 810 C C . LYS A 1 103 ? -34.954 -10.370 12.605 1.00 97.38 103 LYS A C 1
ATOM 812 O O . LYS A 1 103 ? -35.263 -9.221 12.904 1.00 97.38 103 LYS A O 1
ATOM 817 N N . GLY A 1 104 ? -33.703 -10.814 12.708 1.00 97.69 104 GLY A N 1
ATOM 818 C CA . GLY A 1 104 ? -32.617 -9.985 13.218 1.00 97.69 104 GLY A CA 1
ATOM 819 C C . GLY A 1 104 ? -31.376 -10.786 13.591 1.00 97.69 104 GLY A C 1
ATOM 820 O O . GLY A 1 104 ? -30.768 -11.418 12.728 1.00 97.69 104 GLY A O 1
ATOM 821 N N . PHE A 1 105 ? -30.944 -10.740 14.852 1.00 97.75 105 PHE A N 1
ATOM 822 C CA . PHE A 1 105 ? -29.742 -11.454 15.300 1.00 97.75 105 PHE A CA 1
ATOM 823 C C . PHE A 1 105 ? -29.844 -11.962 16.739 1.00 97.75 105 PHE A C 1
ATOM 825 O O . PHE A 1 105 ? -30.600 -11.438 17.548 1.00 97.75 105 PHE A O 1
ATOM 832 N N . VAL A 1 106 ? -29.039 -12.976 17.061 1.00 98.19 106 VAL A N 1
ATOM 833 C CA . VAL A 1 106 ? -28.866 -13.492 18.423 1.00 98.19 106 VAL A CA 1
ATOM 834 C C . VAL A 1 106 ? -27.534 -13.003 18.973 1.00 98.19 106 VAL A C 1
ATOM 836 O O . VAL A 1 106 ? -26.484 -13.244 18.366 1.00 98.19 106 VAL A O 1
ATOM 839 N N . ASP A 1 107 ? -27.568 -12.310 20.106 1.00 97.38 107 ASP A N 1
ATOM 840 C CA . ASP A 1 107 ? -26.366 -11.796 20.756 1.00 97.38 107 ASP A CA 1
ATOM 841 C C . ASP A 1 107 ? -25.540 -12.898 21.447 1.00 97.38 107 ASP A C 1
ATOM 843 O O . ASP A 1 107 ? -25.846 -14.090 21.386 1.00 97.38 107 ASP A O 1
ATOM 847 N N . PHE A 1 108 ? -24.440 -12.504 22.090 1.00 96.25 108 PHE A N 1
ATOM 848 C CA . PHE A 1 108 ? -23.538 -13.432 22.773 1.00 96.25 108 PHE A CA 1
ATOM 849 C C . PHE A 1 108 ? -24.175 -14.138 23.984 1.00 96.25 108 PHE A C 1
ATOM 851 O O . PHE A 1 108 ? -23.646 -15.165 24.408 1.00 96.25 108 PHE A O 1
ATOM 858 N N . GLU A 1 109 ? -25.283 -13.627 24.529 1.00 96.62 109 GLU A N 1
ATOM 859 C CA . GLU A 1 109 ? -26.014 -14.201 25.670 1.00 96.62 109 GLU A CA 1
ATOM 860 C C . GLU A 1 109 ? -27.161 -15.117 25.226 1.00 96.62 109 GLU A C 1
ATOM 862 O O . GLU A 1 109 ? -27.771 -15.789 26.054 1.00 96.62 109 GLU A O 1
ATOM 867 N N . GLY A 1 110 ? -27.421 -15.203 23.918 1.00 97.12 110 GLY A N 1
ATOM 868 C CA . GLY A 1 110 ? -28.509 -16.002 23.363 1.00 97.12 110 GLY A CA 1
ATOM 869 C C . GLY A 1 110 ? -29.831 -15.242 23.256 1.00 97.12 110 GLY A C 1
ATOM 870 O O . GLY A 1 110 ? -30.853 -15.867 22.976 1.00 97.12 110 GLY A O 1
ATOM 871 N N . VAL A 1 111 ? -29.831 -13.920 23.459 1.00 97.94 111 VAL A N 1
ATOM 872 C CA . VAL A 1 111 ? -31.029 -13.085 23.327 1.00 97.94 111 VAL A CA 1
ATOM 873 C C . VAL A 1 111 ? -31.220 -12.704 21.863 1.00 97.94 111 VAL A C 1
ATOM 875 O O . VAL A 1 111 ? -30.284 -12.258 21.196 1.00 97.94 111 VAL A O 1
ATOM 878 N N . GLU A 1 112 ? -32.436 -12.895 21.357 1.00 97.88 112 GLU A N 1
ATOM 879 C CA . GLU A 1 112 ? -32.811 -12.489 20.005 1.00 97.88 112 GLU A CA 1
ATOM 880 C C . GLU A 1 112 ? -33.252 -11.022 19.984 1.00 97.88 112 GLU A C 1
ATOM 882 O O . GLU A 1 112 ? -34.106 -10.601 20.765 1.00 97.88 112 GLU A O 1
ATOM 887 N N . HIS A 1 113 ? -32.665 -10.256 19.068 1.00 97.62 113 HIS A N 1
ATOM 888 C CA . HIS A 1 113 ? -32.973 -8.855 18.811 1.00 97.62 113 HIS A CA 1
ATOM 889 C C . HIS A 1 113 ? -33.558 -8.742 17.407 1.00 97.62 113 HIS A C 1
ATOM 891 O O . HIS A 1 113 ? -32.867 -9.016 16.421 1.00 97.62 113 HIS A O 1
ATOM 897 N N . GLU A 1 114 ? -34.827 -8.347 17.314 1.00 98.12 114 GLU A N 1
ATOM 898 C CA . GLU A 1 114 ? -35.488 -8.079 16.035 1.00 98.12 114 GLU A CA 1
ATOM 899 C C . GLU A 1 114 ? -35.017 -6.722 15.481 1.00 98.12 114 GLU A C 1
ATOM 901 O O . GLU A 1 114 ? -34.952 -5.732 16.214 1.00 98.12 114 GLU A O 1
ATOM 906 N N . VAL A 1 115 ? -34.656 -6.673 14.196 1.00 97.75 115 VAL A N 1
ATOM 907 C CA . VAL A 1 115 ? -34.221 -5.448 13.509 1.00 97.75 115 VAL A CA 1
ATOM 908 C C . VAL A 1 115 ? -34.726 -5.425 12.071 1.00 97.75 115 VAL A C 1
ATOM 910 O O . VAL A 1 115 ? -34.726 -6.440 11.383 1.00 97.75 115 VAL A O 1
ATOM 913 N N . ASP A 1 116 ? -35.075 -4.239 11.576 1.00 98.19 116 ASP A N 1
ATOM 914 C CA . ASP A 1 116 ? -35.556 -4.077 10.198 1.00 98.19 116 ASP A CA 1
ATOM 915 C C . ASP A 1 116 ? -34.426 -4.118 9.152 1.00 98.19 116 ASP A C 1
ATOM 917 O O . ASP A 1 116 ? -34.656 -4.408 7.977 1.00 98.19 116 ASP A O 1
ATOM 921 N N . LEU A 1 117 ? -33.192 -3.780 9.553 1.00 97.56 117 LEU A N 1
ATOM 922 C CA . LEU A 1 117 ? -32.043 -3.645 8.655 1.00 97.56 117 LEU A CA 1
ATOM 923 C C . LEU A 1 117 ? -30.739 -4.083 9.328 1.00 97.56 117 LEU A C 1
ATOM 925 O O . LEU A 1 117 ? -30.418 -3.656 10.436 1.00 97.56 117 LEU A O 1
ATOM 929 N N . ILE A 1 118 ? -29.926 -4.841 8.589 1.00 96.62 118 ILE A N 1
ATOM 930 C CA . ILE A 1 118 ? -28.555 -5.193 8.972 1.00 96.62 118 ILE A CA 1
ATOM 931 C C . ILE A 1 118 ? -27.571 -4.539 7.997 1.00 96.62 118 ILE A C 1
ATOM 933 O O . ILE A 1 118 ? -27.631 -4.759 6.787 1.00 96.62 118 ILE A O 1
ATOM 937 N N . VAL A 1 119 ? -26.629 -3.753 8.530 1.00 97.12 119 VAL A N 1
ATOM 938 C CA . VAL A 1 119 ? -25.555 -3.112 7.754 1.00 97.12 119 VAL A CA 1
ATOM 939 C C . VAL A 1 119 ? -24.213 -3.782 8.058 1.00 97.12 119 VAL A C 1
ATOM 941 O O . VAL A 1 119 ? -23.671 -3.656 9.155 1.00 97.12 119 VAL A O 1
ATOM 944 N N . CYS A 1 120 ? -23.633 -4.466 7.068 1.00 95.38 120 CYS A N 1
ATOM 945 C CA . CYS A 1 120 ? -22.363 -5.184 7.218 1.00 95.38 120 CYS A CA 1
ATOM 946 C C . CYS A 1 120 ? -21.143 -4.262 7.047 1.00 95.38 120 CYS A C 1
ATOM 948 O O . CYS A 1 120 ? -20.609 -4.107 5.950 1.00 95.38 120 CYS A O 1
ATOM 950 N N . ALA A 1 121 ? -20.643 -3.699 8.149 1.00 93.19 121 ALA A N 1
ATOM 951 C CA . ALA A 1 121 ? -19.388 -2.938 8.194 1.00 93.19 121 ALA A CA 1
ATOM 952 C C . ALA A 1 121 ? -18.152 -3.830 8.479 1.00 93.19 121 ALA A C 1
ATOM 954 O O . ALA A 1 121 ? -17.276 -3.473 9.265 1.00 93.19 121 ALA A O 1
ATOM 955 N N . SER A 1 122 ? -18.073 -5.009 7.847 1.00 90.88 122 SER A N 1
ATOM 956 C CA . SER A 1 122 ? -17.122 -6.094 8.166 1.00 90.88 122 SER A CA 1
ATOM 957 C C . SER A 1 122 ? -15.700 -5.922 7.603 1.00 90.88 122 SER A C 1
ATOM 959 O O . SER A 1 122 ? -14.884 -6.840 7.672 1.00 90.88 122 SER A O 1
ATOM 961 N N . GLY A 1 123 ? -15.376 -4.755 7.041 1.00 91.44 123 GLY A N 1
ATOM 962 C CA . GLY A 1 123 ? -14.052 -4.455 6.493 1.00 91.44 123 GLY A CA 1
ATOM 963 C C . GLY A 1 123 ? -13.864 -4.889 5.036 1.00 91.44 123 GLY A C 1
ATOM 964 O O . GLY A 1 123 ? -14.789 -4.826 4.230 1.00 91.44 123 GLY A O 1
ATOM 965 N N . PHE A 1 124 ? -12.632 -5.264 4.677 1.00 90.00 124 PHE A N 1
ATOM 966 C CA . PHE A 1 124 ? -12.216 -5.503 3.290 1.00 90.00 124 PHE A CA 1
ATOM 967 C C . PHE A 1 124 ? -11.410 -6.797 3.150 1.00 90.00 124 PHE A C 1
ATOM 969 O O . PHE A 1 124 ? -10.725 -7.224 4.079 1.00 90.00 124 PHE A O 1
ATOM 976 N N . ASN A 1 125 ? -11.416 -7.372 1.945 1.00 90.12 125 ASN A N 1
ATOM 977 C CA . ASN A 1 125 ? -10.488 -8.438 1.583 1.00 90.12 125 ASN A CA 1
ATOM 978 C C . ASN A 1 125 ? -9.065 -7.864 1.452 1.00 90.12 125 ASN A C 1
ATOM 980 O O . ASN A 1 125 ? -8.799 -7.022 0.596 1.00 90.12 125 ASN A O 1
ATOM 984 N N . THR A 1 126 ? -8.152 -8.340 2.298 1.00 88.56 126 THR A N 1
ATOM 985 C CA . THR A 1 126 ? -6.757 -7.868 2.401 1.00 88.56 126 THR A CA 1
ATOM 986 C C . THR A 1 126 ? -5.751 -8.865 1.824 1.00 88.56 126 THR A C 1
ATOM 988 O O . THR A 1 126 ? -4.552 -8.772 2.082 1.00 88.56 126 THR A O 1
ATOM 991 N N . SER A 1 127 ? -6.229 -9.836 1.038 1.00 88.62 127 SER A N 1
ATOM 992 C CA . SER A 1 127 ? -5.391 -10.877 0.433 1.00 88.62 127 SER A CA 1
ATOM 993 C C . SER A 1 127 ? -4.554 -10.392 -0.749 1.00 88.62 127 SER A C 1
ATOM 995 O O . SER A 1 127 ? -3.635 -11.098 -1.142 1.00 88.62 127 SER A O 1
ATOM 997 N N . TRP A 1 128 ? -4.875 -9.227 -1.328 1.00 88.56 128 TRP A N 1
ATOM 998 C CA . TRP A 1 128 ? -4.273 -8.700 -2.567 1.00 88.56 128 TRP A CA 1
ATOM 999 C C . TRP A 1 128 ? -4.520 -9.545 -3.824 1.00 88.56 128 TRP A C 1
ATOM 1001 O O . TRP A 1 128 ? -4.042 -9.203 -4.902 1.00 88.56 128 TRP A O 1
ATOM 1011 N N . ARG A 1 129 ? -5.303 -10.624 -3.722 1.00 91.44 129 ARG A N 1
ATOM 1012 C CA . ARG A 1 129 ? -5.596 -11.509 -4.851 1.00 91.44 129 ARG A CA 1
ATOM 1013 C C . ARG A 1 129 ? -6.598 -10.839 -5.791 1.00 91.44 129 ARG A C 1
ATOM 1015 O O . ARG A 1 129 ? -7.660 -10.383 -5.361 1.00 91.44 129 ARG A O 1
ATOM 1022 N N . SER A 1 130 ? -6.263 -10.794 -7.079 1.00 87.94 130 SER A N 1
ATOM 1023 C CA . SER A 1 130 ? -7.167 -10.335 -8.136 1.00 87.94 130 SER A CA 1
ATOM 1024 C C . SER A 1 130 ? -8.425 -11.209 -8.201 1.00 87.94 130 SER A C 1
ATOM 1026 O O . SER A 1 130 ? -8.420 -12.367 -7.780 1.00 87.94 130 SER A O 1
ATOM 1028 N N . ARG A 1 131 ? -9.519 -10.657 -8.743 1.00 90.75 131 ARG A N 1
ATOM 1029 C CA . ARG A 1 131 ? -10.794 -11.388 -8.903 1.00 90.75 131 ARG A CA 1
ATOM 1030 C C . ARG A 1 131 ? -10.777 -12.387 -10.060 1.00 90.75 131 ARG A C 1
ATOM 1032 O O . ARG A 1 131 ? -11.610 -13.282 -10.095 1.00 90.75 131 ARG A O 1
ATOM 1039 N N . PHE A 1 132 ? -9.851 -12.213 -10.995 1.00 93.44 132 PHE A N 1
ATOM 1040 C CA . PHE A 1 132 ? -9.657 -13.074 -12.154 1.00 93.44 132 PHE A CA 1
ATOM 1041 C C . PHE A 1 132 ? -8.198 -13.554 -12.214 1.00 93.44 132 PHE A C 1
ATOM 1043 O O . PHE A 1 132 ? -7.316 -12.848 -11.703 1.00 93.44 132 PHE A O 1
ATOM 1050 N N . PRO A 1 133 ? -7.934 -14.725 -12.821 1.00 94.50 133 PRO A N 1
ATOM 1051 C CA . PRO A 1 133 ? -6.581 -15.241 -12.995 1.00 94.50 133 PRO A CA 1
ATOM 1052 C C . PRO A 1 133 ? -5.712 -14.316 -13.844 1.00 94.50 133 PRO A C 1
ATOM 1054 O O . PRO A 1 133 ? -6.144 -13.832 -14.889 1.00 94.50 133 PRO A O 1
ATOM 1057 N N . ILE A 1 134 ? -4.470 -14.107 -13.409 1.00 95.56 134 ILE A N 1
ATOM 1058 C CA . ILE A 1 134 ? -3.446 -13.387 -14.173 1.00 95.56 134 ILE A CA 1
ATOM 1059 C C . ILE A 1 134 ? -2.269 -14.339 -14.305 1.00 95.56 134 ILE A C 1
ATOM 1061 O O . ILE A 1 134 ? -1.606 -14.639 -13.313 1.00 95.56 134 ILE A O 1
ATOM 1065 N N . ILE A 1 135 ? -2.062 -14.862 -15.513 1.00 96.56 135 ILE A N 1
ATOM 1066 C CA . ILE A 1 135 ? -1.132 -15.963 -15.763 1.00 96.56 135 ILE A CA 1
ATOM 1067 C C . ILE A 1 135 ? 0.094 -15.462 -16.523 1.00 96.56 135 ILE A C 1
ATOM 1069 O O . ILE A 1 135 ? -0.041 -14.863 -17.587 1.00 96.56 135 ILE A O 1
ATOM 1073 N N . ALA A 1 136 ? 1.284 -15.764 -16.010 1.00 95.94 136 ALA A N 1
ATOM 1074 C CA . ALA A 1 136 ? 2.549 -15.598 -16.721 1.00 95.94 136 ALA A CA 1
ATOM 1075 C C . ALA A 1 136 ? 3.435 -16.821 -16.470 1.00 95.94 136 ALA A C 1
ATOM 1077 O O . ALA A 1 136 ? 3.501 -17.323 -15.350 1.00 95.94 136 ALA A O 1
ATOM 1078 N N . HIS A 1 137 ? 4.090 -17.331 -17.516 1.00 94.81 137 HIS A N 1
ATOM 1079 C CA . HIS A 1 137 ? 4.989 -18.494 -17.427 1.00 94.81 137 HIS A CA 1
ATOM 1080 C C . HIS A 1 137 ? 4.377 -19.706 -16.688 1.00 94.81 137 HIS A C 1
ATOM 1082 O O . HIS A 1 137 ? 5.045 -20.371 -15.899 1.00 94.81 137 HIS A O 1
ATOM 1088 N N . GLY A 1 138 ? 3.079 -19.962 -16.900 1.00 95.50 138 GLY A N 1
ATOM 1089 C CA . GLY A 1 138 ? 2.341 -21.051 -16.245 1.00 95.50 138 GLY A CA 1
ATOM 1090 C C . GLY A 1 138 ? 2.021 -20.831 -14.759 1.00 95.50 138 GLY A C 1
ATOM 1091 O O . GLY A 1 138 ? 1.513 -21.744 -14.115 1.00 95.50 138 GLY A O 1
ATOM 1092 N N . LYS A 1 139 ? 2.294 -19.645 -14.201 1.00 96.06 139 LYS A N 1
ATOM 1093 C CA . LYS A 1 139 ? 2.019 -19.280 -12.802 1.00 96.06 139 LYS A CA 1
ATOM 1094 C C . LYS A 1 139 ? 0.919 -18.233 -12.718 1.00 96.06 139 LYS A C 1
ATOM 1096 O O . LYS A 1 139 ? 0.847 -17.351 -13.568 1.00 96.06 139 LYS A O 1
ATOM 1101 N N . ASN A 1 140 ? 0.100 -18.298 -11.670 1.00 96.44 140 ASN A N 1
ATOM 1102 C CA . ASN A 1 140 ? -0.939 -17.310 -11.394 1.00 96.44 140 ASN A CA 1
ATOM 1103 C C . ASN A 1 140 ? -0.458 -16.282 -10.357 1.00 96.44 140 ASN A C 1
ATOM 1105 O O . ASN A 1 140 ? 0.010 -16.659 -9.283 1.00 96.44 140 ASN A O 1
ATOM 1109 N N . VAL A 1 141 ? -0.630 -14.984 -10.632 1.00 95.44 141 VAL A N 1
ATOM 1110 C CA . VAL A 1 141 ? -0.341 -13.891 -9.677 1.00 95.44 141 VAL A CA 1
ATOM 1111 C C . VAL A 1 141 ? -1.057 -14.110 -8.348 1.00 95.44 141 VAL A C 1
ATOM 1113 O O . VAL A 1 141 ? -0.524 -13.801 -7.287 1.00 95.44 141 VAL A O 1
ATOM 1116 N N . GLN A 1 142 ? -2.270 -14.661 -8.375 1.00 94.50 142 GLN A N 1
ATOM 1117 C CA . GLN A 1 142 ? -3.047 -14.887 -7.159 1.00 94.50 142 GLN A CA 1
ATOM 1118 C C . GLN A 1 142 ? -2.344 -15.829 -6.173 1.00 94.50 142 GLN A C 1
ATOM 1120 O O . GLN A 1 142 ? -2.591 -15.713 -4.972 1.00 94.50 142 GLN A O 1
ATOM 1125 N N . ASP A 1 143 ? -1.501 -16.741 -6.657 1.00 94.75 143 ASP A N 1
ATOM 1126 C CA . ASP A 1 143 ? -0.777 -17.701 -5.821 1.00 94.75 143 ASP A CA 1
ATOM 1127 C C . ASP A 1 143 ? 0.484 -17.076 -5.211 1.00 94.75 143 ASP A C 1
ATOM 1129 O O . ASP A 1 143 ? 0.894 -17.457 -4.117 1.00 94.75 143 ASP A O 1
ATOM 1133 N N . HIS A 1 144 ? 1.036 -16.036 -5.849 1.00 93.56 144 HIS A N 1
ATOM 1134 C CA . HIS A 1 144 ? 2.155 -15.245 -5.320 1.00 93.56 144 HIS A CA 1
ATOM 1135 C C . HIS A 1 144 ? 1.810 -14.541 -4.000 1.00 93.56 144 HIS A C 1
ATOM 1137 O O . HIS A 1 144 ? 2.674 -14.324 -3.155 1.00 93.56 144 HIS A O 1
ATOM 1143 N N . PHE A 1 145 ? 0.538 -14.194 -3.797 1.00 91.69 145 PHE A N 1
ATOM 1144 C CA . PHE A 1 145 ? 0.082 -13.523 -2.577 1.00 91.69 145 PHE A CA 1
ATOM 1145 C C . PHE A 1 145 ? -0.336 -14.476 -1.449 1.00 91.69 145 PHE A C 1
ATOM 1147 O O . PHE A 1 145 ? -0.734 -14.013 -0.376 1.00 91.69 145 PHE A O 1
ATOM 1154 N N . VAL A 1 146 ? -0.259 -15.795 -1.655 1.00 89.56 146 VAL A N 1
ATOM 1155 C CA . VAL A 1 146 ? -0.549 -16.773 -0.599 1.00 89.56 146 VAL A CA 1
ATOM 1156 C C . VAL A 1 146 ? 0.553 -16.725 0.462 1.00 89.56 146 VAL A C 1
ATOM 1158 O O . VAL A 1 146 ? 1.744 -16.738 0.165 1.00 89.56 146 VAL A O 1
ATOM 1161 N N . GLY A 1 147 ? 0.154 -16.668 1.733 1.00 87.19 147 GLY A N 1
ATOM 1162 C CA . GLY A 1 147 ? 1.090 -16.482 2.838 1.00 87.19 147 GLY A CA 1
ATOM 1163 C C . GLY A 1 147 ? 1.508 -15.020 2.958 1.00 87.19 147 GLY A C 1
ATOM 1164 O O . GLY A 1 147 ? 0.687 -14.184 3.338 1.00 87.19 147 GLY A O 1
ATOM 1165 N N . LYS A 1 148 ? 2.780 -14.720 2.671 1.00 89.50 148 LYS A N 1
ATOM 1166 C CA . LYS A 1 148 ? 3.347 -13.373 2.792 1.00 89.50 148 LYS A CA 1
ATOM 1167 C C . LYS A 1 148 ? 3.310 -12.661 1.435 1.00 89.50 148 LYS A C 1
ATOM 1169 O O . LYS A 1 148 ? 4.108 -13.000 0.563 1.00 89.50 148 LYS A O 1
ATOM 1174 N N . PRO A 1 149 ? 2.449 -11.649 1.259 1.00 91.56 149 PRO A N 1
ATOM 1175 C CA . PRO A 1 149 ? 2.327 -10.977 -0.019 1.00 91.56 149 PRO A CA 1
ATOM 1176 C C . PRO A 1 149 ? 3.509 -10.014 -0.213 1.00 91.56 149 PRO A C 1
ATOM 1178 O O . PRO A 1 149 ? 3.769 -9.155 0.631 1.00 91.56 149 PRO A O 1
ATOM 1181 N N . THR A 1 150 ? 4.237 -10.155 -1.320 1.00 94.62 150 THR A N 1
ATOM 1182 C CA . THR A 1 150 ? 5.414 -9.332 -1.644 1.00 94.62 150 THR A CA 1
ATOM 1183 C C . THR A 1 150 ? 5.264 -8.663 -3.002 1.00 94.62 150 THR A C 1
ATOM 1185 O O . THR A 1 150 ? 4.584 -9.174 -3.890 1.00 94.62 150 THR A O 1
ATOM 1188 N N . SER A 1 151 ? 5.897 -7.504 -3.170 1.00 96.12 151 SER A N 1
ATOM 1189 C CA . SER A 1 151 ? 5.986 -6.824 -4.461 1.00 96.12 151 SER A CA 1
ATOM 1190 C C . SER A 1 151 ? 7.176 -5.860 -4.475 1.00 96.12 151 SER A C 1
ATOM 1192 O O . SER A 1 151 ? 7.685 -5.473 -3.418 1.00 96.12 151 SER A O 1
ATOM 1194 N N . TYR A 1 152 ? 7.611 -5.457 -5.667 1.00 97.62 152 TYR A N 1
ATOM 1195 C CA . TYR A 1 152 ? 8.558 -4.363 -5.842 1.00 97.62 152 TYR A CA 1
ATOM 1196 C C . TYR A 1 152 ? 7.836 -3.035 -5.604 1.00 97.62 152 TYR A C 1
ATOM 1198 O O . TYR A 1 152 ? 6.998 -2.638 -6.413 1.00 97.62 152 TYR A O 1
ATOM 1206 N N . LEU A 1 153 ? 8.133 -2.371 -4.481 1.00 96.31 153 LEU A N 1
ATOM 1207 C CA . LEU A 1 153 ? 7.634 -1.031 -4.126 1.00 96.31 153 LEU A CA 1
ATOM 1208 C C . LEU A 1 153 ? 6.098 -0.853 -4.176 1.00 96.31 153 LEU A C 1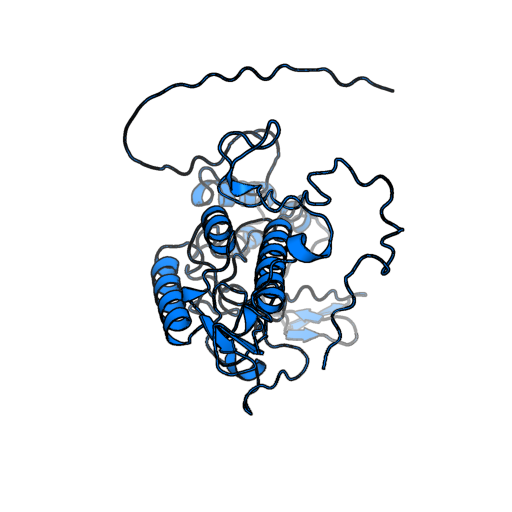
ATOM 1210 O O . LEU A 1 153 ? 5.607 0.272 -4.246 1.00 96.31 1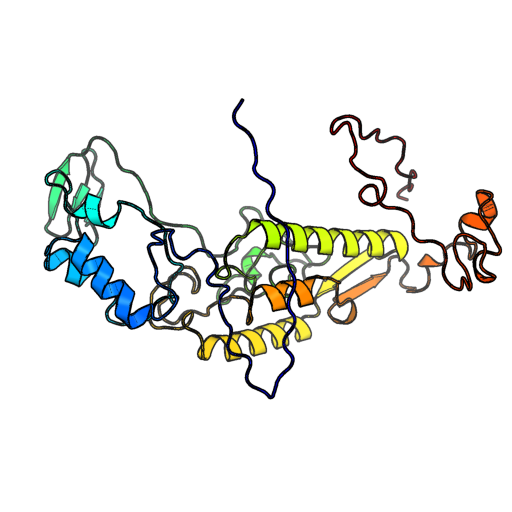53 LEU A O 1
ATOM 1214 N N . GLY A 1 154 ? 5.319 -1.937 -4.141 1.00 95.62 154 GLY A N 1
ATOM 1215 C CA . GLY A 1 154 ? 3.867 -1.877 -4.320 1.00 95.62 154 GLY A CA 1
ATOM 1216 C C . GLY A 1 154 ? 3.402 -1.773 -5.776 1.00 95.62 154 GLY A C 1
ATOM 1217 O O . GLY A 1 154 ? 2.213 -1.556 -5.979 1.00 95.62 154 GLY A O 1
ATOM 1218 N N . ILE A 1 155 ? 4.283 -1.878 -6.777 1.00 96.94 155 ILE A N 1
ATOM 1219 C CA . ILE A 1 155 ? 3.941 -1.542 -8.170 1.00 96.94 155 ILE A CA 1
ATOM 1220 C C . ILE A 1 155 ? 4.179 -2.649 -9.197 1.00 96.94 155 ILE A C 1
ATOM 1222 O O . ILE A 1 155 ? 3.600 -2.572 -10.275 1.00 96.94 155 ILE A O 1
ATOM 1226 N N . ALA A 1 156 ? 4.997 -3.660 -8.899 1.00 97.00 156 ALA A N 1
ATOM 1227 C CA . ALA A 1 156 ? 5.296 -4.753 -9.829 1.00 97.00 156 ALA A CA 1
ATOM 1228 C C . ALA A 1 156 ? 5.648 -6.053 -9.088 1.00 97.00 156 ALA A C 1
ATOM 1230 O O . ALA A 1 156 ? 5.998 -6.028 -7.906 1.00 97.00 156 ALA A O 1
ATOM 1231 N N . ILE A 1 157 ? 5.572 -7.196 -9.776 1.00 96.69 157 ILE A N 1
ATOM 1232 C CA . ILE A 1 157 ? 5.796 -8.527 -9.186 1.00 96.69 157 ILE A CA 1
ATOM 1233 C C . ILE A 1 157 ? 6.843 -9.290 -10.012 1.00 96.69 157 ILE A C 1
ATOM 1235 O O . ILE A 1 157 ? 6.709 -9.352 -11.234 1.00 96.69 157 ILE A O 1
ATOM 1239 N N . PRO A 1 158 ? 7.881 -9.879 -9.386 1.00 96.81 158 PRO A N 1
ATOM 1240 C CA . PRO A 1 158 ? 8.891 -10.638 -10.118 1.00 96.81 158 PRO A CA 1
ATOM 1241 C C . PRO A 1 158 ? 8.281 -11.915 -10.714 1.00 96.81 158 PRO A C 1
ATOM 1243 O O . PRO A 1 158 ? 7.495 -12.595 -10.054 1.00 96.81 158 PRO A O 1
ATOM 1246 N N . GLY A 1 159 ? 8.655 -12.256 -11.950 1.00 96.44 159 GLY A N 1
ATOM 1247 C CA . GLY A 1 159 ? 8.105 -13.403 -12.682 1.00 96.44 159 GLY A CA 1
ATOM 1248 C C . GLY A 1 159 ? 6.788 -13.123 -13.416 1.00 96.44 159 GLY A C 1
ATOM 1249 O O . GLY A 1 159 ? 6.217 -14.046 -13.994 1.00 96.44 159 GLY A O 1
ATOM 1250 N N . PHE A 1 160 ? 6.310 -11.875 -13.398 1.00 97.44 160 PHE A N 1
ATOM 1251 C CA . PHE A 1 160 ? 5.124 -11.422 -14.126 1.00 97.44 160 PHE A CA 1
ATOM 1252 C C . PHE A 1 160 ? 5.489 -10.203 -14.989 1.00 97.44 160 PHE A C 1
ATOM 1254 O O . PHE A 1 160 ? 5.273 -9.061 -14.572 1.00 97.44 160 PHE A O 1
ATOM 1261 N N . PRO A 1 161 ? 6.084 -10.419 -16.176 1.00 97.00 161 PRO A N 1
ATOM 1262 C CA . PRO A 1 161 ? 6.519 -9.334 -17.047 1.00 97.00 161 PRO A CA 1
ATOM 1263 C C . PRO A 1 161 ? 5.366 -8.450 -17.503 1.00 97.00 161 PRO A C 1
ATOM 1265 O O . PRO A 1 161 ? 4.256 -8.921 -17.749 1.00 97.00 161 PRO A O 1
ATOM 1268 N N . ASN A 1 162 ? 5.651 -7.152 -17.629 1.00 96.38 162 ASN A N 1
ATOM 1269 C CA . ASN A 1 162 ? 4.711 -6.112 -18.059 1.00 96.38 162 ASN A CA 1
ATOM 1270 C C . ASN A 1 162 ? 3.457 -5.979 -17.169 1.00 96.38 162 ASN A C 1
ATOM 1272 O O . ASN A 1 162 ? 2.510 -5.281 -17.535 1.00 96.38 162 ASN A O 1
ATOM 1276 N N . TYR A 1 163 ? 3.446 -6.610 -15.991 1.00 95.69 163 TYR A N 1
ATOM 1277 C CA . TYR A 1 163 ? 2.362 -6.509 -15.025 1.00 95.69 163 TYR A CA 1
ATOM 1278 C C . TYR A 1 163 ? 2.683 -5.468 -13.951 1.00 95.69 163 TYR A C 1
ATOM 1280 O O . TYR A 1 163 ? 3.589 -5.644 -13.133 1.00 95.69 163 TYR A O 1
ATOM 1288 N N . PHE A 1 164 ? 1.887 -4.399 -13.934 1.00 95.44 164 PHE A N 1
ATOM 1289 C CA . PHE A 1 164 ? 1.991 -3.313 -12.967 1.00 95.44 164 PHE A CA 1
ATOM 1290 C C . PHE A 1 164 ? 0.690 -3.142 -12.182 1.00 95.44 164 PHE A C 1
ATOM 1292 O O . PHE A 1 164 ? -0.409 -3.310 -12.714 1.00 95.44 164 PHE A O 1
ATOM 1299 N N . THR A 1 165 ? 0.808 -2.762 -10.912 1.00 93.06 165 THR A N 1
ATOM 1300 C CA . THR A 1 165 ? -0.323 -2.516 -10.011 1.00 93.06 165 THR A CA 1
ATOM 1301 C C . THR A 1 165 ? -0.290 -1.089 -9.487 1.00 93.06 165 THR A C 1
ATOM 1303 O O . THR A 1 165 ? 0.739 -0.641 -8.997 1.00 93.06 165 THR A O 1
ATOM 1306 N N . GLY A 1 166 ? -1.426 -0.383 -9.509 1.00 91.31 166 GLY A N 1
ATOM 1307 C CA . GLY A 1 166 ? -1.512 0.979 -8.956 1.00 91.31 166 GLY A CA 1
ATOM 1308 C C . GLY A 1 166 ? -1.166 1.051 -7.463 1.00 91.31 166 GLY A C 1
ATOM 1309 O O . GLY A 1 166 ? -0.665 2.064 -6.986 1.00 91.31 166 GLY A O 1
ATOM 1310 N N . ILE A 1 167 ? -1.403 -0.039 -6.729 1.00 90.00 167 ILE A N 1
ATOM 1311 C CA . ILE A 1 167 ? -0.798 -0.288 -5.425 1.00 90.00 167 ILE A CA 1
ATOM 1312 C C . ILE A 1 167 ? -0.876 -1.771 -5.089 1.00 90.00 167 ILE A C 1
ATOM 1314 O O . ILE A 1 167 ? -1.867 -2.437 -5.391 1.00 90.00 167 ILE A O 1
ATOM 1318 N N . GLY A 1 168 ? 0.114 -2.246 -4.356 1.00 92.69 168 GLY A N 1
ATOM 1319 C CA . GLY A 1 168 ? 0.174 -3.594 -3.836 1.00 92.69 168 GLY A CA 1
ATOM 1320 C C . GLY A 1 168 ? 0.786 -3.640 -2.437 1.00 92.69 168 GLY A C 1
ATOM 1321 O O . GLY A 1 168 ? 0.987 -2.601 -1.790 1.00 92.69 168 GLY A O 1
ATOM 1322 N N . PRO A 1 169 ? 1.112 -4.853 -1.968 1.00 93.75 169 PRO A N 1
ATOM 1323 C CA . PRO A 1 169 ? 1.865 -5.067 -0.736 1.00 93.75 169 PRO A CA 1
ATOM 1324 C C . PRO A 1 169 ? 3.154 -4.244 -0.738 1.00 93.75 169 PRO A C 1
ATOM 1326 O O . PRO A 1 169 ? 3.814 -4.157 -1.766 1.00 93.75 169 PRO A O 1
ATOM 1329 N N . TYR A 1 170 ? 3.530 -3.666 0.401 1.00 94.44 170 TYR A N 1
ATOM 1330 C CA . TYR A 1 170 ? 4.666 -2.742 0.542 1.00 94.44 170 TYR A CA 1
ATOM 1331 C C . TYR A 1 170 ? 4.503 -1.372 -0.144 1.00 94.44 170 TYR A C 1
ATOM 1333 O O . TYR A 1 170 ? 5.456 -0.596 -0.195 1.00 94.44 170 TYR A O 1
ATOM 1341 N N . GLY A 1 171 ? 3.292 -1.014 -0.582 1.00 93.19 171 GLY A N 1
ATOM 1342 C CA . GLY A 1 171 ? 2.933 0.370 -0.899 1.00 93.19 171 GLY A CA 1
ATOM 1343 C C . GLY A 1 171 ? 2.718 1.247 0.354 1.00 93.19 171 GLY A C 1
ATOM 1344 O O . GLY A 1 171 ? 2.634 0.748 1.486 1.00 93.19 171 GLY A O 1
ATOM 1345 N N . PRO A 1 172 ? 2.586 2.579 0.204 1.00 92.19 172 PRO A N 1
ATOM 1346 C CA . PRO A 1 172 ? 2.444 3.531 1.306 1.00 92.19 172 PRO A CA 1
ATOM 1347 C C . PRO A 1 172 ? 1.011 3.598 1.881 1.00 92.19 172 PRO A C 1
ATOM 1349 O O . PRO A 1 172 ? 0.430 4.665 2.068 1.00 92.19 172 PRO A O 1
ATOM 1352 N N . LEU A 1 173 ? 0.461 2.455 2.281 1.00 87.19 173 LEU A N 1
ATOM 1353 C CA . LEU A 1 173 ? -0.947 2.269 2.663 1.00 87.19 173 LEU A CA 1
ATOM 1354 C C . LEU A 1 173 ? -1.392 3.000 3.945 1.00 87.19 173 LEU A C 1
ATOM 1356 O O . LEU A 1 173 ? -2.566 3.346 4.098 1.00 87.19 173 LEU A O 1
ATOM 1360 N N . GLY A 1 174 ? -0.460 3.232 4.874 1.00 87.06 174 GLY A N 1
ATOM 1361 C CA . GLY A 1 174 ? -0.695 3.933 6.141 1.00 87.06 174 GLY A CA 1
ATOM 1362 C C . GLY A 1 174 ? -0.272 5.408 6.162 1.00 87.06 174 GLY A C 1
ATOM 1363 O O . GLY A 1 174 ? -0.310 6.015 7.227 1.00 87.06 174 GLY A O 1
ATOM 1364 N N . HIS A 1 175 ? 0.150 5.989 5.031 1.00 89.25 175 HIS A N 1
ATOM 1365 C CA . HIS A 1 175 ? 0.929 7.241 5.014 1.00 89.25 175 HIS A CA 1
ATOM 1366 C C . HIS A 1 175 ? 0.120 8.509 4.683 1.00 89.25 175 HIS A C 1
ATOM 1368 O O . HIS A 1 175 ? 0.694 9.563 4.400 1.00 89.25 175 HIS A O 1
ATOM 1374 N N . GLY A 1 176 ? -1.212 8.426 4.733 1.00 87.19 176 GLY A N 1
ATOM 1375 C CA . GLY A 1 176 ? -2.119 9.557 4.528 1.00 87.19 176 GLY A CA 1
ATOM 1376 C C . GLY A 1 176 ? -3.017 9.396 3.303 1.00 87.19 176 GLY A C 1
ATOM 1377 O O . GLY A 1 176 ? -3.544 8.309 3.053 1.00 87.19 176 GLY A O 1
ATOM 1378 N N . SER A 1 177 ? -3.240 10.504 2.588 1.00 89.69 177 SER A N 1
ATOM 1379 C CA . SER A 1 177 ? -4.058 10.511 1.372 1.00 89.69 177 SER A CA 1
ATOM 1380 C C . SER A 1 177 ? -3.419 9.661 0.284 1.00 89.69 177 SER A C 1
ATOM 1382 O O . SER A 1 177 ? -2.211 9.714 0.058 1.00 89.69 177 SER A O 1
ATOM 1384 N N . PHE A 1 178 ? -4.270 8.901 -0.390 1.00 89.81 178 PHE A N 1
ATOM 1385 C CA . PHE A 1 178 ? -3.867 7.931 -1.386 1.00 89.81 178 PHE A CA 1
ATOM 1386 C C . PHE A 1 178 ? -3.829 8.499 -2.809 1.00 89.81 178 PHE A C 1
ATOM 1388 O O . PHE A 1 178 ? -3.107 7.986 -3.654 1.00 89.81 178 PHE A O 1
ATOM 1395 N N . LEU A 1 179 ? -4.554 9.591 -3.069 1.00 92.50 179 LEU A N 1
ATOM 1396 C CA . LEU A 1 179 ? -4.623 10.195 -4.403 1.00 92.50 179 LEU A CA 1
ATOM 1397 C C . LEU A 1 179 ? -3.243 10.621 -4.937 1.00 92.50 179 LEU A C 1
ATOM 1399 O O . LEU A 1 179 ? -2.889 10.174 -6.024 1.00 92.50 179 LEU A O 1
ATOM 1403 N N . PRO A 1 180 ? -2.396 11.346 -4.174 1.00 92.81 180 PRO A N 1
ATOM 1404 C CA . PRO A 1 180 ? -1.087 11.754 -4.690 1.00 92.81 180 PRO A CA 1
ATOM 1405 C C . PRO A 1 180 ? -0.126 10.572 -4.895 1.00 92.81 180 PRO A C 1
ATOM 1407 O O . PRO A 1 180 ? 0.792 10.642 -5.703 1.00 92.81 180 PRO A O 1
ATOM 1410 N N . VAL A 1 181 ? -0.325 9.477 -4.151 1.00 93.94 181 VAL A N 1
ATOM 1411 C CA . VAL A 1 181 ? 0.433 8.233 -4.341 1.00 93.94 181 VAL A CA 1
ATOM 1412 C C . VAL A 1 181 ? 0.088 7.625 -5.698 1.00 93.94 181 VAL A C 1
ATOM 1414 O O . VAL A 1 181 ? 0.991 7.267 -6.444 1.00 93.94 181 VAL A O 1
ATOM 1417 N N . LEU A 1 182 ? -1.204 7.534 -6.026 1.00 94.88 182 LEU A N 1
ATOM 1418 C CA . LEU A 1 182 ? -1.656 6.996 -7.307 1.00 94.88 182 LEU A CA 1
ATOM 1419 C C . LEU A 1 182 ? -1.186 7.854 -8.483 1.00 94.88 182 LEU A C 1
ATOM 1421 O O . LEU A 1 182 ? -0.675 7.305 -9.452 1.00 94.88 182 LEU A O 1
ATOM 1425 N N . GLU A 1 183 ? -1.303 9.181 -8.390 1.00 95.12 183 GLU A N 1
ATOM 1426 C CA . GLU A 1 183 ? -0.802 10.100 -9.423 1.00 95.12 183 GLU A CA 1
ATOM 1427 C C . GLU A 1 183 ? 0.681 9.855 -9.723 1.00 95.12 183 GLU A C 1
ATOM 1429 O O . GLU A 1 183 ? 1.065 9.704 -10.883 1.00 95.12 183 GLU A O 1
ATOM 1434 N N . LEU A 1 184 ? 1.502 9.722 -8.677 1.00 95.00 184 LEU A N 1
ATOM 1435 C CA . LEU A 1 184 ? 2.920 9.426 -8.835 1.00 95.00 184 LEU A CA 1
ATOM 1436 C C . LEU A 1 184 ? 3.170 8.051 -9.467 1.00 95.00 184 LEU A C 1
ATOM 1438 O O . LEU A 1 184 ? 3.997 7.935 -10.369 1.00 95.00 184 LEU A O 1
ATOM 1442 N N . VAL A 1 185 ? 2.458 7.014 -9.022 1.00 96.25 185 VAL A N 1
ATOM 1443 C CA . VAL A 1 185 ? 2.583 5.660 -9.585 1.00 96.25 185 VAL A CA 1
ATOM 1444 C C . VAL A 1 185 ? 2.218 5.653 -11.075 1.00 96.25 185 VAL A C 1
ATOM 1446 O O . VAL A 1 185 ? 2.919 5.049 -11.883 1.00 96.25 185 VAL A O 1
ATOM 1449 N N . TYR A 1 186 ? 1.182 6.384 -11.487 1.00 95.94 186 TYR A N 1
ATOM 1450 C CA . TYR A 1 186 ? 0.835 6.490 -12.906 1.00 95.94 186 TYR A CA 1
ATOM 1451 C C . TYR A 1 186 ? 1.840 7.331 -13.700 1.00 95.94 186 TYR A C 1
ATOM 1453 O O . TYR A 1 186 ? 2.164 6.976 -14.833 1.00 95.94 186 TYR A O 1
ATOM 1461 N N . HIS A 1 187 ? 2.405 8.390 -13.114 1.00 96.06 187 HIS A N 1
ATOM 1462 C CA . HIS A 1 187 ? 3.523 9.116 -13.723 1.00 96.06 187 HIS A CA 1
ATOM 1463 C C . HIS A 1 187 ? 4.739 8.205 -13.937 1.00 96.06 187 HIS A C 1
ATOM 1465 O O . HIS A 1 187 ? 5.364 8.257 -14.998 1.00 96.06 187 HIS A O 1
ATOM 1471 N N . TYR A 1 188 ? 5.047 7.335 -12.976 1.00 96.81 188 TYR A N 1
ATOM 1472 C CA . TYR A 1 188 ? 6.077 6.308 -13.113 1.00 96.81 188 TYR A CA 1
ATOM 1473 C C . TYR A 1 188 ? 5.769 5.367 -14.288 1.00 96.81 188 TYR A C 1
ATOM 1475 O O . TYR A 1 188 ? 6.632 5.139 -15.135 1.00 96.81 188 TYR A O 1
ATOM 1483 N N . PHE A 1 189 ? 4.532 4.868 -14.406 1.00 96.75 189 PHE A N 1
ATOM 1484 C CA . PHE A 1 189 ? 4.139 3.992 -15.519 1.00 96.75 189 PHE A CA 1
ATOM 1485 C C . PHE A 1 189 ? 4.270 4.681 -16.877 1.00 96.75 189 PHE A C 1
ATOM 1487 O O . PHE A 1 189 ? 4.757 4.071 -17.824 1.00 96.75 189 PHE A O 1
ATOM 1494 N N . ILE A 1 190 ? 3.920 5.965 -16.976 1.00 96.56 190 ILE A N 1
ATOM 1495 C CA . ILE A 1 190 ? 4.107 6.742 -18.209 1.00 96.56 190 ILE A CA 1
ATOM 1496 C C . ILE A 1 190 ? 5.593 6.832 -18.583 1.00 96.56 190 ILE A C 1
ATOM 1498 O O . ILE A 1 190 ? 5.930 6.712 -19.761 1.00 96.56 190 ILE A O 1
ATOM 1502 N N . GLN A 1 191 ? 6.494 7.014 -17.612 1.00 96.38 191 GLN A N 1
ATOM 1503 C CA . GLN A 1 191 ? 7.939 7.012 -17.873 1.00 96.38 191 GLN A CA 1
ATOM 1504 C C . GLN A 1 191 ? 8.421 5.651 -18.392 1.00 96.38 191 GLN A C 1
ATOM 1506 O O . GLN A 1 191 ? 9.169 5.603 -19.369 1.00 96.38 191 GLN A O 1
ATOM 1511 N N . VAL A 1 192 ? 7.943 4.552 -17.799 1.00 96.31 192 VAL A N 1
ATOM 1512 C CA . VAL A 1 192 ? 8.232 3.188 -18.270 1.00 96.31 192 VAL A CA 1
ATOM 1513 C C . VAL A 1 192 ? 7.720 2.979 -19.698 1.00 96.31 192 VAL A C 1
ATOM 1515 O O . VAL A 1 192 ? 8.490 2.568 -20.561 1.00 96.31 192 VAL A O 1
ATOM 1518 N N . ILE A 1 193 ? 6.464 3.327 -19.987 1.00 95.44 193 ILE A N 1
ATOM 1519 C CA . ILE A 1 193 ? 5.860 3.178 -21.323 1.00 95.44 193 ILE A CA 1
ATOM 1520 C C . ILE A 1 193 ? 6.622 3.998 -22.371 1.00 95.44 193 ILE A C 1
ATOM 1522 O O . ILE A 1 193 ? 6.910 3.504 -23.459 1.00 95.44 193 ILE A O 1
ATOM 1526 N N . ARG A 1 194 ? 7.010 5.237 -22.046 1.00 94.25 194 ARG A N 1
ATOM 1527 C CA . ARG A 1 194 ? 7.832 6.067 -22.942 1.00 94.25 194 ARG A CA 1
ATOM 1528 C C . ARG A 1 194 ? 9.179 5.417 -23.236 1.00 94.25 194 ARG A C 1
ATOM 1530 O O . ARG A 1 194 ? 9.646 5.503 -24.368 1.00 94.25 194 ARG A O 1
ATOM 1537 N N . LYS A 1 195 ? 9.796 4.764 -22.247 1.00 92.81 195 LYS A N 1
ATOM 1538 C CA . LYS A 1 195 ? 11.036 4.012 -22.461 1.00 92.81 195 LYS A CA 1
ATOM 1539 C C . LYS A 1 195 ? 10.808 2.798 -23.359 1.00 92.81 195 LYS A C 1
ATOM 1541 O O . LYS A 1 195 ? 11.573 2.624 -24.294 1.00 92.81 195 LYS A O 1
ATOM 1546 N N . PHE A 1 196 ? 9.725 2.040 -23.167 1.00 92.88 196 PHE A N 1
ATOM 1547 C CA . PHE A 1 196 ? 9.341 0.944 -24.071 1.00 92.88 196 PHE A CA 1
ATOM 1548 C C . PHE A 1 196 ? 9.227 1.410 -25.525 1.00 92.88 196 PHE A C 1
ATOM 1550 O O . PHE A 1 196 ? 9.794 0.787 -26.418 1.00 92.88 196 PHE A O 1
ATOM 1557 N N . GLN A 1 197 ? 8.531 2.527 -25.750 1.00 89.50 197 GLN A N 1
ATOM 1558 C CA . GLN A 1 197 ? 8.323 3.090 -27.086 1.00 89.50 197 GLN A CA 1
ATOM 1559 C C . GLN A 1 197 ? 9.617 3.593 -27.728 1.00 89.50 197 GLN A C 1
ATOM 1561 O O . GLN A 1 197 ? 9.778 3.484 -28.938 1.00 89.50 197 GLN A O 1
ATOM 1566 N N . ARG A 1 198 ? 10.525 4.167 -26.931 1.00 89.12 198 ARG A N 1
ATOM 1567 C CA . ARG A 1 198 ? 11.794 4.702 -27.434 1.00 89.12 198 ARG A CA 1
ATOM 1568 C C . ARG A 1 198 ? 12.838 3.625 -27.654 1.00 89.12 198 ARG A C 1
ATOM 1570 O O . ARG A 1 198 ? 13.565 3.720 -28.626 1.00 89.12 198 ARG A O 1
ATOM 1577 N N . GLU A 1 199 ? 12.923 2.645 -26.759 1.00 90.88 199 GLU A N 1
ATOM 1578 C CA . GLU A 1 199 ? 14.041 1.698 -26.698 1.00 90.88 199 GLU A CA 1
ATOM 1579 C C . GLU A 1 199 ? 13.699 0.279 -27.193 1.00 90.88 199 GLU A C 1
ATOM 1581 O O . GLU A 1 199 ? 14.536 -0.621 -27.145 1.00 90.88 199 GLU A O 1
ATOM 1586 N N . ASN A 1 200 ? 12.489 0.086 -27.728 1.00 89.31 200 ASN A N 1
ATOM 1587 C CA . ASN A 1 200 ? 12.016 -1.158 -28.343 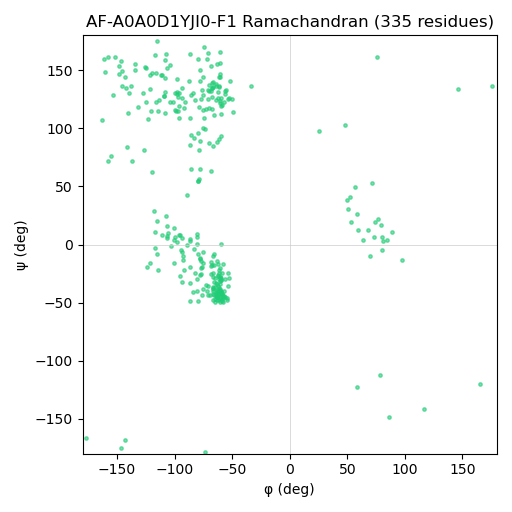1.00 89.31 200 ASN A CA 1
ATOM 1588 C C . ASN A 1 200 ? 12.101 -2.392 -27.418 1.00 89.31 200 ASN A C 1
ATOM 1590 O O . ASN A 1 200 ? 12.640 -3.449 -27.771 1.00 89.31 200 ASN A O 1
ATOM 1594 N N . PHE A 1 201 ? 11.576 -2.242 -26.201 1.00 92.12 201 PHE A N 1
ATOM 1595 C CA . PHE A 1 201 ? 11.516 -3.324 -25.217 1.00 92.12 201 PHE A CA 1
ATOM 1596 C C . PHE A 1 201 ? 10.381 -4.297 -25.522 1.00 92.12 201 PHE A C 1
ATOM 1598 O O . PHE A 1 201 ? 9.271 -3.890 -25.859 1.00 92.12 201 PHE A O 1
ATOM 1605 N N . LYS A 1 202 ? 10.649 -5.585 -25.318 1.00 94.19 202 LYS A N 1
ATOM 1606 C CA . LYS A 1 202 ? 9.648 -6.653 -25.339 1.00 94.19 202 LYS A CA 1
ATOM 1607 C C . LYS A 1 202 ? 9.003 -6.820 -23.970 1.00 94.19 202 LYS A C 1
ATOM 1609 O O . LYS A 1 202 ? 7.777 -6.893 -23.852 1.00 94.19 202 LYS A O 1
ATOM 1614 N N . SER A 1 203 ? 9.822 -6.896 -22.925 1.00 96.19 203 SER A N 1
ATOM 1615 C CA . SER A 1 203 ? 9.325 -7.110 -21.572 1.00 96.19 203 SER A CA 1
ATOM 1616 C C . SER A 1 203 ? 10.186 -6.449 -20.499 1.00 96.19 203 SER A C 1
ATOM 1618 O O . SER A 1 203 ? 11.375 -6.197 -20.690 1.00 96.19 203 SER A O 1
ATOM 1620 N N . LEU A 1 204 ? 9.545 -6.130 -19.375 1.00 96.88 204 LEU A N 1
ATOM 1621 C CA . LEU A 1 204 ? 10.159 -5.549 -18.187 1.00 96.88 204 LEU A CA 1
ATOM 1622 C C . LEU A 1 204 ? 9.546 -6.197 -16.943 1.00 96.88 204 LEU A C 1
ATOM 1624 O O . LEU A 1 204 ? 8.321 -6.236 -16.801 1.00 96.88 204 LEU A O 1
ATOM 1628 N N . GLN A 1 205 ? 10.386 -6.663 -16.022 1.00 97.69 205 GLN A N 1
ATOM 1629 C CA . GLN A 1 205 ? 9.959 -7.153 -14.708 1.00 97.69 205 GLN A CA 1
ATOM 1630 C C . GLN A 1 205 ? 11.003 -6.837 -13.637 1.00 97.69 205 GLN A C 1
ATOM 1632 O O . GLN A 1 205 ? 12.190 -6.768 -13.955 1.00 97.69 205 GLN A O 1
ATOM 1637 N N . PRO A 1 206 ? 10.608 -6.617 -12.372 1.00 98.12 206 PRO A N 1
ATOM 1638 C CA . PRO A 1 206 ? 11.582 -6.403 -11.314 1.00 98.12 206 PRO A CA 1
ATOM 1639 C C . PRO A 1 206 ? 12.376 -7.691 -11.090 1.00 98.12 206 PRO A C 1
ATOM 1641 O O . PRO A 1 206 ? 11.809 -8.789 -11.095 1.00 98.12 206 PRO A O 1
ATOM 1644 N N . ARG A 1 207 ? 13.684 -7.568 -10.859 1.00 98.44 207 ARG A N 1
ATOM 1645 C CA . ARG A 1 207 ? 14.505 -8.744 -10.572 1.00 98.44 207 ARG A CA 1
ATOM 1646 C C . ARG A 1 207 ? 14.171 -9.311 -9.201 1.00 98.44 207 ARG A C 1
ATOM 1648 O O . ARG A 1 207 ? 14.023 -8.565 -8.228 1.00 98.44 207 ARG A O 1
ATOM 1655 N N . LYS A 1 208 ? 14.064 -10.637 -9.103 1.00 97.25 208 LYS A N 1
ATOM 1656 C CA . LYS A 1 208 ? 13.626 -11.312 -7.874 1.00 97.25 208 LYS A CA 1
ATOM 1657 C C . LYS A 1 208 ? 14.515 -10.962 -6.679 1.00 97.25 208 LYS A C 1
ATOM 1659 O O . LYS A 1 208 ? 13.997 -10.657 -5.609 1.00 97.25 208 LYS A O 1
ATOM 1664 N N . GLU A 1 209 ? 15.829 -10.962 -6.861 1.00 98.31 209 GLU A N 1
ATOM 1665 C CA . GLU A 1 209 ? 16.788 -10.671 -5.800 1.00 98.31 209 GLU A CA 1
ATOM 1666 C C . GLU A 1 209 ? 16.665 -9.236 -5.269 1.00 98.31 209 GLU A C 1
ATOM 1668 O O . GLU A 1 209 ? 16.820 -9.012 -4.069 1.00 98.31 209 GLU A O 1
ATOM 1673 N N . VAL A 1 210 ? 16.308 -8.271 -6.124 1.00 98.19 210 VAL A N 1
ATOM 1674 C CA . VAL A 1 210 ? 16.062 -6.882 -5.707 1.00 98.19 210 VAL A CA 1
ATOM 1675 C C . VAL A 1 210 ? 14.794 -6.795 -4.861 1.00 98.19 210 VAL A C 1
ATOM 1677 O O . VAL A 1 210 ? 14.790 -6.146 -3.814 1.00 98.19 210 VAL A O 1
ATOM 1680 N N . VAL A 1 211 ? 13.729 -7.491 -5.271 1.00 98.00 211 VAL A N 1
ATOM 1681 C CA . VAL A 1 211 ? 12.473 -7.549 -4.507 1.00 98.00 211 VAL A CA 1
ATOM 1682 C C . VAL A 1 211 ? 12.686 -8.201 -3.147 1.00 98.00 211 VAL A C 1
ATOM 1684 O O . VAL A 1 211 ? 12.241 -7.657 -2.138 1.00 98.00 211 VAL A O 1
ATOM 1687 N N . ASP A 1 212 ? 13.406 -9.321 -3.096 1.00 97.62 212 ASP A N 1
ATOM 1688 C CA . ASP A 1 212 ? 13.698 -10.024 -1.847 1.00 97.62 212 ASP A CA 1
ATOM 1689 C C . ASP A 1 212 ? 14.508 -9.133 -0.886 1.00 97.62 212 ASP A C 1
ATOM 1691 O O . ASP A 1 212 ? 14.185 -9.047 0.301 1.00 97.62 212 ASP A O 1
ATOM 1695 N N . LYS A 1 213 ? 15.505 -8.395 -1.399 1.00 98.12 213 LYS A N 1
ATOM 1696 C CA . LYS A 1 213 ? 16.310 -7.448 -0.608 1.00 98.12 213 LYS A CA 1
ATOM 1697 C C . LYS A 1 213 ? 15.503 -6.251 -0.112 1.00 98.12 213 LYS A C 1
ATOM 1699 O O . LYS A 1 213 ? 15.668 -5.834 1.035 1.00 98.12 213 LYS A O 1
ATOM 1704 N N . PHE A 1 214 ? 14.607 -5.717 -0.938 1.00 97.75 214 PHE A N 1
ATOM 1705 C CA . PHE A 1 214 ? 13.688 -4.662 -0.519 1.00 97.75 214 PHE A CA 1
ATOM 1706 C C . PHE A 1 214 ? 12.743 -5.146 0.589 1.00 97.75 214 PHE A C 1
ATOM 1708 O O . PHE A 1 214 ? 12.566 -4.452 1.588 1.00 97.75 214 PHE A O 1
ATOM 1715 N N . VAL A 1 215 ? 12.177 -6.346 0.450 1.00 97.00 215 VAL A N 1
ATOM 1716 C CA . VAL A 1 215 ? 11.292 -6.953 1.454 1.00 97.00 215 VAL A CA 1
ATOM 1717 C C . VAL A 1 215 ? 12.028 -7.194 2.772 1.00 97.00 215 VAL A C 1
ATOM 1719 O O . VAL A 1 215 ? 11.499 -6.867 3.833 1.00 97.00 215 VAL A O 1
ATOM 1722 N N . GLU A 1 216 ? 13.258 -7.710 2.722 1.00 96.88 216 GLU A N 1
ATOM 1723 C CA . GLU A 1 216 ? 14.122 -7.882 3.896 1.00 96.88 216 GLU A CA 1
ATOM 1724 C C . GLU A 1 216 ? 14.357 -6.542 4.611 1.00 96.88 216 GLU A C 1
ATOM 1726 O O . GLU A 1 216 ? 14.137 -6.422 5.821 1.00 96.88 216 GLU A O 1
ATOM 1731 N N . HIS A 1 217 ? 14.732 -5.505 3.854 1.00 96.94 217 HIS A N 1
ATOM 1732 C CA . HIS A 1 217 ? 14.896 -4.153 4.381 1.00 96.94 217 HIS A CA 1
ATOM 1733 C C . HIS A 1 217 ? 13.602 -3.632 5.017 1.00 96.94 217 HIS A C 1
ATOM 1735 O O . HIS A 1 217 ? 13.621 -3.065 6.115 1.00 96.94 217 HIS A O 1
ATOM 1741 N N . ALA A 1 218 ? 12.472 -3.842 4.341 1.00 96.38 218 ALA A N 1
ATOM 1742 C CA . ALA A 1 218 ? 11.185 -3.351 4.786 1.00 96.38 218 ALA A CA 1
ATOM 1743 C C . ALA A 1 218 ? 10.748 -3.993 6.101 1.00 96.38 218 ALA A C 1
ATOM 1745 O O . ALA A 1 218 ? 10.380 -3.290 7.043 1.00 96.38 218 ALA A O 1
ATOM 1746 N N . ASP A 1 219 ? 10.865 -5.312 6.208 1.00 93.94 219 ASP A N 1
ATOM 1747 C CA . ASP A 1 219 ? 10.502 -6.042 7.417 1.00 93.94 219 ASP A CA 1
ATOM 1748 C C . ASP A 1 219 ? 11.368 -5.646 8.615 1.00 93.94 219 ASP A C 1
ATOM 1750 O O . ASP A 1 219 ? 10.858 -5.482 9.726 1.00 93.94 219 ASP A O 1
ATOM 1754 N N . LEU A 1 220 ? 12.675 -5.450 8.406 1.00 95.31 220 LEU A N 1
ATOM 1755 C CA . LEU A 1 220 ? 13.579 -4.972 9.453 1.00 95.31 220 LEU A CA 1
ATOM 1756 C C . LEU A 1 220 ? 13.204 -3.563 9.916 1.00 95.31 220 LEU A C 1
ATOM 1758 O O . LEU A 1 220 ? 13.164 -3.303 11.122 1.00 95.31 220 LEU A O 1
ATOM 1762 N N . PHE A 1 221 ? 12.876 -2.667 8.983 1.00 95.62 221 PHE A N 1
ATOM 1763 C CA . PHE A 1 221 ? 12.394 -1.329 9.314 1.00 95.62 221 PHE A CA 1
ATOM 1764 C C . PHE A 1 221 ? 11.088 -1.389 10.111 1.00 95.62 221 PHE A C 1
ATOM 1766 O O . PHE A 1 221 ? 10.929 -0.642 11.078 1.00 95.62 221 PHE A O 1
ATOM 1773 N N . MET A 1 222 ? 10.154 -2.264 9.731 1.00 93.75 222 MET A N 1
ATOM 1774 C CA . MET A 1 222 ? 8.829 -2.339 10.344 1.00 93.75 222 MET A CA 1
ATOM 1775 C C . MET A 1 222 ? 8.888 -2.670 11.839 1.00 93.75 222 MET A C 1
ATOM 1777 O O . MET A 1 222 ? 8.110 -2.088 12.593 1.00 93.75 222 MET A O 1
ATOM 1781 N N . LYS A 1 223 ? 9.854 -3.488 12.292 1.00 92.38 223 LYS A N 1
ATOM 1782 C CA . LYS A 1 223 ? 10.015 -3.905 13.706 1.00 92.38 223 LYS A CA 1
ATOM 1783 C C . LYS A 1 223 ? 10.070 -2.751 14.714 1.00 92.38 223 LYS A C 1
ATOM 1785 O O . LYS A 1 223 ? 9.691 -2.931 15.867 1.00 92.38 223 LYS A O 1
ATOM 1790 N N . ARG A 1 224 ? 10.544 -1.570 14.301 1.00 91.62 224 ARG A N 1
ATOM 1791 C CA . ARG A 1 224 ? 10.655 -0.370 15.158 1.00 91.62 224 ARG A CA 1
ATOM 1792 C C . ARG A 1 224 ? 9.478 0.603 15.024 1.00 91.62 224 ARG A C 1
ATOM 1794 O O . ARG A 1 224 ? 9.554 1.726 15.519 1.00 91.62 224 ARG A O 1
ATOM 1801 N N . THR A 1 225 ? 8.417 0.221 14.318 1.00 92.31 225 THR A N 1
ATOM 1802 C CA . THR A 1 225 ? 7.267 1.090 14.033 1.00 92.31 225 THR A CA 1
ATOM 1803 C C . THR A 1 225 ? 6.038 0.688 14.844 1.00 92.31 225 THR A C 1
ATOM 1805 O O . THR A 1 225 ? 5.941 -0.420 15.364 1.00 92.31 225 THR A O 1
ATOM 1808 N N . ALA A 1 226 ? 5.052 1.584 14.932 1.00 91.38 226 ALA A N 1
ATOM 1809 C CA . ALA A 1 226 ? 3.777 1.254 15.566 1.00 91.38 226 ALA A CA 1
ATOM 1810 C C . ALA A 1 226 ? 2.983 0.190 14.783 1.00 91.38 226 ALA A C 1
ATOM 1812 O O . ALA A 1 226 ? 2.183 -0.516 15.393 1.00 91.38 226 ALA A O 1
ATOM 1813 N N . TRP A 1 227 ? 3.208 0.049 13.469 1.00 92.44 227 TRP A N 1
ATOM 1814 C CA . TRP A 1 227 ? 2.470 -0.875 12.597 1.00 92.44 227 TRP A CA 1
ATOM 1815 C C . TRP A 1 227 ? 2.645 -2.351 12.974 1.00 92.44 227 TRP A C 1
ATOM 1817 O O . TRP A 1 227 ? 1.736 -3.147 12.745 1.00 92.44 227 TRP A O 1
ATOM 1827 N N . THR A 1 228 ? 3.765 -2.713 13.606 1.00 91.88 228 THR A N 1
ATOM 1828 C CA . THR A 1 228 ? 4.032 -4.074 14.103 1.00 91.88 228 THR A CA 1
ATOM 1829 C C . THR A 1 228 ? 3.670 -4.270 15.574 1.00 91.88 228 THR A C 1
ATOM 1831 O O . THR A 1 228 ? 3.986 -5.310 16.141 1.00 91.88 228 THR A O 1
ATOM 1834 N N . GLY A 1 229 ? 3.007 -3.301 16.218 1.00 91.38 229 GLY A N 1
ATOM 1835 C CA . GLY A 1 229 ? 2.507 -3.473 17.585 1.00 91.38 229 GLY A CA 1
ATOM 1836 C C . GLY A 1 229 ? 1.501 -4.632 17.695 1.00 91.38 229 GLY A C 1
ATOM 1837 O O . GLY A 1 229 ? 0.975 -5.083 16.675 1.00 91.38 229 GLY A O 1
ATOM 1838 N N . PRO A 1 230 ? 1.168 -5.102 18.909 1.00 92.81 230 PRO A N 1
ATOM 1839 C CA . PRO A 1 230 ? 0.342 -6.295 19.126 1.00 92.81 230 PRO A CA 1
ATOM 1840 C C . PRO A 1 230 ? -1.164 -6.001 18.957 1.00 92.81 230 PRO A C 1
ATOM 1842 O O . PRO A 1 230 ? -1.977 -6.231 19.847 1.00 92.81 230 PRO A O 1
ATOM 1845 N N . CYS A 1 231 ? -1.557 -5.445 17.810 1.00 92.81 231 CYS A N 1
ATOM 1846 C CA . CYS A 1 231 ? -2.952 -5.230 17.424 1.00 92.81 231 CYS A CA 1
ATOM 1847 C C . CYS A 1 231 ? -3.351 -6.136 16.261 1.00 92.81 231 CYS A C 1
ATOM 1849 O O . CYS A 1 231 ? -2.572 -6.336 15.338 1.00 92.81 231 CYS A O 1
ATOM 1851 N N . ARG A 1 232 ? -4.597 -6.603 16.214 1.00 91.56 232 ARG A N 1
ATOM 1852 C CA . ARG A 1 232 ? -5.148 -7.170 14.974 1.00 91.56 232 ARG A CA 1
ATOM 1853 C C . ARG A 1 232 ? -5.377 -6.044 13.961 1.00 91.56 232 ARG A C 1
ATOM 1855 O O . ARG A 1 232 ? -6.009 -5.058 14.335 1.00 91.56 232 ARG A O 1
ATOM 1862 N N . SER A 1 233 ? -4.832 -6.110 12.749 1.00 91.62 233 SER A N 1
ATOM 1863 C CA . SER A 1 233 ? -4.935 -5.015 11.769 1.00 91.62 233 SER A CA 1
ATOM 1864 C C . SER A 1 233 ? -4.952 -5.546 10.345 1.00 91.62 233 SER A C 1
ATOM 1866 O O . SER A 1 233 ? -4.241 -6.496 10.024 1.00 91.62 233 SER A O 1
ATOM 1868 N N . TRP A 1 234 ? -5.686 -4.872 9.462 1.00 90.94 234 TRP A N 1
ATOM 1869 C CA . TRP A 1 234 ? -5.713 -5.194 8.036 1.00 90.94 234 TRP A CA 1
ATOM 1870 C C . TRP A 1 234 ? -4.333 -5.051 7.370 1.00 90.94 234 TRP A C 1
ATOM 1872 O O . TRP A 1 234 ? -4.039 -5.755 6.409 1.00 90.94 234 TRP A O 1
ATOM 1882 N N . PHE A 1 235 ? -3.445 -4.221 7.932 1.00 90.94 235 PHE A N 1
ATOM 1883 C CA . PHE A 1 235 ? -2.036 -4.134 7.529 1.00 90.94 235 PHE A CA 1
ATOM 1884 C C . PHE A 1 235 ? -1.274 -5.459 7.661 1.00 90.94 235 PHE A C 1
ATOM 1886 O O . PHE A 1 235 ? -0.268 -5.653 6.987 1.00 90.94 235 PHE A O 1
ATOM 1893 N N . LYS A 1 236 ? -1.750 -6.344 8.543 1.00 91.56 236 LYS A N 1
ATOM 1894 C CA . LYS A 1 236 ? -1.138 -7.619 8.927 1.00 91.56 236 LYS A CA 1
ATOM 1895 C C . LYS A 1 236 ? -2.042 -8.801 8.578 1.00 91.56 236 LYS A C 1
ATOM 1897 O O . LYS A 1 236 ? -2.046 -9.800 9.292 1.00 91.56 236 LYS A O 1
ATOM 1902 N N . GLN A 1 237 ? -2.863 -8.652 7.532 1.00 88.31 237 GLN A N 1
ATOM 1903 C CA . GLN A 1 237 ? -3.848 -9.653 7.097 1.00 88.31 237 GLN A CA 1
ATOM 1904 C C . GLN A 1 237 ? -4.763 -10.118 8.247 1.00 88.31 237 GLN A C 1
ATOM 1906 O O . GLN A 1 237 ? -5.023 -11.305 8.404 1.00 88.31 237 GLN A O 1
ATOM 1911 N N . ASP A 1 238 ? -5.192 -9.171 9.089 1.00 88.62 238 ASP A N 1
ATOM 1912 C CA . ASP A 1 238 ? -6.027 -9.410 10.273 1.00 88.62 238 ASP A CA 1
ATOM 1913 C C . ASP A 1 238 ? -5.412 -10.374 11.310 1.00 88.62 238 ASP A C 1
ATOM 1915 O O . ASP A 1 238 ? -6.110 -10.990 12.107 1.00 88.62 238 ASP A O 1
ATOM 1919 N N . LYS A 1 239 ? -4.077 -10.466 11.362 1.00 89.69 239 LYS A N 1
ATOM 1920 C CA . LYS A 1 239 ? -3.334 -11.188 12.408 1.00 89.69 239 LYS A CA 1
ATOM 1921 C C . LYS A 1 239 ? -2.698 -10.219 13.406 1.00 89.69 239 LYS A C 1
ATOM 1923 O O . LYS A 1 239 ? -2.425 -9.056 13.089 1.00 89.69 239 LYS A O 1
ATOM 1928 N N . VAL A 1 240 ? -2.457 -10.689 14.631 1.00 89.88 240 VAL A N 1
ATOM 1929 C CA . VAL A 1 240 ? -1.787 -9.900 15.684 1.00 89.88 240 VAL A CA 1
ATOM 1930 C C . VAL A 1 240 ? -0.282 -9.804 15.424 1.00 89.88 240 VAL A C 1
ATOM 1932 O O . VAL A 1 240 ? 0.306 -8.739 15.587 1.00 89.88 240 VAL A O 1
ATOM 1935 N N . ASP A 1 241 ? 0.316 -10.884 14.947 1.00 88.12 241 ASP A N 1
ATOM 1936 C CA . ASP A 1 241 ? 1.741 -11.086 14.669 1.00 88.12 241 ASP A CA 1
ATOM 1937 C C . ASP A 1 241 ? 2.051 -11.194 13.163 1.00 88.12 241 ASP A C 1
ATOM 1939 O O . ASP A 1 241 ? 3.177 -11.490 12.768 1.00 88.12 241 ASP A O 1
ATOM 1943 N N . GLY A 1 242 ? 1.059 -10.928 12.307 1.00 87.75 242 GLY A N 1
ATOM 1944 C CA . GLY A 1 242 ? 1.230 -10.963 10.856 1.00 87.75 242 GLY A CA 1
ATOM 1945 C C . GLY A 1 242 ? 2.235 -9.930 10.346 1.00 87.75 242 GLY A C 1
ATOM 1946 O O . GLY A 1 242 ? 2.462 -8.880 10.954 1.00 87.75 242 GLY A O 1
ATOM 1947 N N . THR A 1 243 ? 2.821 -10.202 9.182 1.00 88.81 243 THR A N 1
ATOM 1948 C CA . THR A 1 243 ? 3.748 -9.272 8.536 1.00 88.81 243 THR A CA 1
ATOM 1949 C C . THR A 1 243 ? 3.018 -8.015 8.068 1.00 88.81 243 THR A C 1
ATOM 1951 O O . THR A 1 243 ? 2.038 -8.093 7.329 1.00 88.81 243 THR A O 1
ATOM 1954 N N . ALA A 1 244 ? 3.517 -6.846 8.473 1.00 91.62 244 ALA A N 1
ATOM 1955 C CA . ALA A 1 244 ? 3.020 -5.565 7.991 1.00 91.62 244 ALA A CA 1
ATOM 1956 C C . ALA A 1 244 ? 3.612 -5.263 6.605 1.00 91.62 244 ALA A C 1
ATOM 1958 O O . ALA A 1 244 ? 4.721 -4.742 6.505 1.00 91.62 244 ALA A O 1
ATOM 1959 N N . ALA A 1 245 ? 2.873 -5.574 5.538 1.00 91.88 245 ALA A N 1
ATOM 1960 C CA . ALA A 1 245 ? 3.295 -5.311 4.159 1.00 91.88 245 ALA A CA 1
ATOM 1961 C C . ALA A 1 245 ? 3.101 -3.827 3.787 1.00 91.88 245 ALA A C 1
ATOM 1963 O O . ALA A 1 245 ? 2.264 -3.473 2.954 1.00 91.88 245 ALA A O 1
ATOM 1964 N N . ILE A 1 246 ? 3.851 -2.944 4.448 1.00 93.31 246 ILE A N 1
ATOM 1965 C CA . ILE A 1 246 ? 3.793 -1.483 4.317 1.00 93.31 246 ILE A CA 1
ATOM 1966 C C . ILE A 1 246 ? 5.159 -0.963 3.855 1.00 93.31 246 ILE A C 1
ATOM 1968 O O . ILE A 1 246 ? 6.194 -1.516 4.219 1.00 93.31 246 ILE A O 1
ATOM 1972 N N . PHE A 1 247 ? 5.170 0.117 3.070 1.00 95.88 247 PHE A N 1
ATOM 1973 C CA . PHE A 1 247 ? 6.409 0.782 2.663 1.00 95.88 247 PHE A CA 1
ATOM 1974 C C . PHE A 1 247 ? 7.277 1.222 3.869 1.00 95.88 247 PHE A C 1
ATOM 1976 O O . PHE A 1 247 ? 6.758 1.870 4.784 1.00 95.88 247 PHE A O 1
ATOM 1983 N N . PRO A 1 248 ? 8.593 0.934 3.884 1.00 95.56 248 PRO A N 1
ATOM 1984 C CA . PRO A 1 248 ? 9.481 1.229 5.011 1.00 95.56 248 PRO A CA 1
ATOM 1985 C C . PRO A 1 248 ? 10.055 2.646 4.993 1.00 95.56 248 PRO A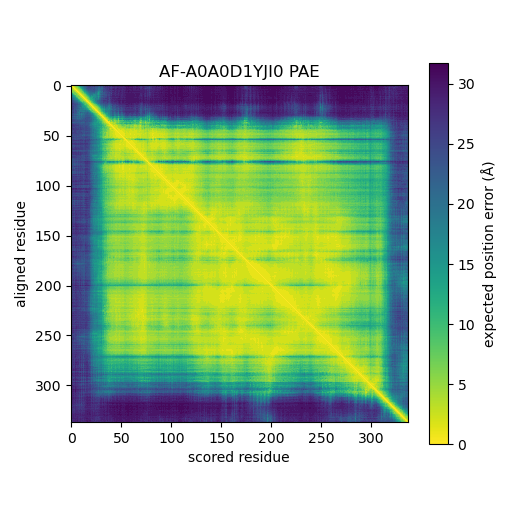 C 1
ATOM 1987 O O . PRO A 1 248 ? 11.260 2.855 4.875 1.00 95.56 248 PRO A O 1
ATOM 1990 N N . GLY A 1 249 ? 9.198 3.652 5.138 1.00 94.06 249 GLY A N 1
ATOM 1991 C CA . GLY A 1 249 ? 9.664 5.032 5.130 1.00 94.06 249 GLY A CA 1
ATOM 1992 C C . GLY A 1 249 ? 8.571 6.049 5.386 1.00 94.06 249 GLY A C 1
ATOM 1993 O O . GLY A 1 249 ? 7.479 5.732 5.840 1.00 94.06 249 GLY A O 1
ATOM 1994 N N . THR A 1 250 ? 8.877 7.312 5.111 1.00 93.38 250 THR A N 1
ATOM 1995 C CA . THR A 1 250 ? 7.844 8.348 5.052 1.00 93.38 250 THR A CA 1
ATOM 1996 C C . THR A 1 250 ? 7.247 8.388 3.648 1.00 93.38 250 THR A C 1
ATOM 1998 O O . THR A 1 250 ? 7.855 7.924 2.683 1.00 93.38 250 THR A O 1
ATOM 2001 N N . ARG A 1 251 ? 6.080 9.025 3.502 1.00 93.00 251 ARG A N 1
ATOM 2002 C CA . ARG A 1 251 ? 5.507 9.296 2.173 1.00 93.00 251 ARG A CA 1
ATOM 2003 C C . ARG A 1 251 ? 6.440 10.089 1.254 1.00 93.00 251 ARG A C 1
ATOM 2005 O O . ARG A 1 251 ? 6.345 9.935 0.049 1.00 93.00 251 ARG A O 1
ATOM 2012 N N . LEU A 1 252 ? 7.302 10.942 1.812 1.00 94.75 252 LEU A N 1
ATOM 2013 C CA . LEU A 1 252 ? 8.221 11.764 1.023 1.00 94.75 252 LEU A CA 1
ATOM 2014 C C . LEU A 1 252 ? 9.318 10.894 0.416 1.00 94.75 252 LEU A C 1
ATOM 2016 O O . LEU A 1 252 ? 9.557 10.977 -0.776 1.00 94.75 252 LEU A O 1
ATOM 2020 N N . VAL A 1 253 ? 9.867 9.963 1.202 1.00 95.38 253 VAL A N 1
ATOM 2021 C CA . VAL A 1 253 ? 10.826 8.974 0.690 1.00 95.38 253 VAL A CA 1
ATOM 2022 C C . VAL A 1 253 ? 10.191 8.122 -0.407 1.00 95.38 253 VAL A C 1
ATOM 2024 O O . VAL A 1 253 ? 10.826 7.864 -1.419 1.00 95.38 253 VAL A O 1
ATOM 2027 N N . PHE A 1 254 ? 8.927 7.714 -0.243 1.00 95.50 254 PHE A N 1
ATOM 2028 C CA . PHE A 1 254 ? 8.215 7.008 -1.310 1.00 95.50 254 PHE A CA 1
ATOM 2029 C C . PHE A 1 254 ? 8.112 7.856 -2.587 1.00 95.50 254 PHE A C 1
ATOM 2031 O O . PHE A 1 254 ? 8.280 7.330 -3.684 1.00 95.50 254 PHE A O 1
ATOM 2038 N N . PHE A 1 255 ? 7.871 9.164 -2.444 1.00 95.44 255 PHE A N 1
ATOM 2039 C CA . PHE A 1 255 ? 7.802 10.073 -3.584 1.00 95.44 255 PHE A CA 1
ATOM 2040 C C . PHE A 1 255 ? 9.136 10.226 -4.298 1.00 95.44 255 PHE A C 1
ATOM 2042 O O . PHE A 1 255 ? 9.175 10.151 -5.522 1.00 95.44 255 PHE A O 1
ATOM 2049 N N . ASP A 1 256 ? 10.218 10.364 -3.542 1.00 95.88 256 ASP A N 1
ATOM 2050 C CA . ASP A 1 256 ? 11.559 10.465 -4.104 1.00 95.88 256 ASP A CA 1
ATOM 2051 C C . ASP A 1 256 ? 11.936 9.172 -4.842 1.00 95.88 256 ASP A C 1
ATOM 2053 O O . ASP A 1 256 ? 12.389 9.221 -5.985 1.00 95.88 256 ASP A O 1
ATOM 2057 N N . VAL A 1 257 ? 11.665 8.010 -4.236 1.00 94.88 257 VAL A N 1
ATOM 2058 C CA . VAL A 1 257 ? 11.967 6.688 -4.813 1.00 94.88 257 VAL A CA 1
ATOM 2059 C C . VAL A 1 257 ? 11.187 6.425 -6.105 1.00 94.88 257 VAL A C 1
ATOM 2061 O O . VAL A 1 257 ? 11.747 5.860 -7.040 1.00 94.88 257 VAL A O 1
ATOM 2064 N N . LEU A 1 258 ? 9.914 6.828 -6.180 1.00 95.12 258 LEU A N 1
ATOM 2065 C CA . LEU A 1 258 ? 9.085 6.650 -7.380 1.00 95.12 258 LEU A CA 1
ATOM 2066 C C . LEU A 1 258 ? 9.090 7.853 -8.333 1.00 95.12 258 LEU A C 1
ATOM 2068 O O . LEU A 1 258 ? 8.367 7.841 -9.328 1.00 95.12 258 LEU A O 1
ATOM 2072 N N . SER A 1 259 ? 9.900 8.882 -8.079 1.00 94.31 259 SER A N 1
ATOM 2073 C CA . SER A 1 259 ? 9.996 10.041 -8.975 1.00 94.31 259 SER A CA 1
ATOM 2074 C C . SER A 1 259 ? 10.533 9.663 -10.360 1.00 94.31 259 SER A C 1
ATOM 2076 O O . SER A 1 259 ? 10.108 10.228 -11.368 1.00 94.31 259 SER A O 1
ATOM 2078 N N . SER A 1 260 ? 11.439 8.685 -10.421 1.00 93.81 260 SER A N 1
ATOM 2079 C CA . SER A 1 260 ? 12.031 8.160 -11.652 1.00 93.81 260 SER A CA 1
ATOM 2080 C C . SER A 1 260 ? 12.220 6.644 -11.546 1.00 93.81 260 SER A C 1
ATOM 2082 O O . SER A 1 260 ? 12.718 6.169 -10.522 1.00 93.81 260 SER A O 1
ATOM 2084 N N . PRO A 1 261 ? 11.859 5.860 -12.578 1.00 95.81 261 PRO A N 1
ATOM 2085 C CA . PRO A 1 261 ? 12.122 4.430 -12.578 1.00 95.81 261 PRO A CA 1
ATOM 2086 C C . PRO A 1 261 ? 13.613 4.107 -12.496 1.00 95.81 261 PRO A C 1
ATOM 2088 O O . PRO A 1 261 ? 14.405 4.512 -13.346 1.00 95.81 261 PRO A O 1
ATOM 2091 N N . ARG A 1 262 ? 13.975 3.320 -11.483 1.00 95.75 262 ARG A N 1
ATOM 2092 C CA . ARG A 1 262 ? 15.291 2.694 -11.349 1.00 95.75 262 ARG A CA 1
ATOM 2093 C C . ARG A 1 262 ? 15.358 1.474 -12.257 1.00 95.75 262 ARG A C 1
ATOM 2095 O O . ARG A 1 262 ? 15.090 0.360 -11.820 1.00 95.75 262 ARG A O 1
ATOM 2102 N N . PHE A 1 263 ? 15.627 1.675 -13.545 1.00 95.88 263 PHE A N 1
ATOM 2103 C CA . PHE A 1 263 ? 15.680 0.571 -14.512 1.00 95.88 263 PHE A CA 1
ATOM 2104 C C . PHE A 1 263 ? 16.766 -0.456 -14.179 1.00 95.88 263 PHE A C 1
ATOM 2106 O O . PHE A 1 263 ? 16.636 -1.619 -14.546 1.00 95.88 263 PHE A O 1
ATOM 2113 N N . GLU A 1 264 ? 17.783 -0.065 -13.409 1.00 96.88 264 GLU A N 1
ATOM 2114 C CA . GLU A 1 264 ? 18.772 -0.975 -12.851 1.00 96.88 264 GLU A CA 1
ATOM 2115 C C . GLU A 1 264 ? 18.203 -1.964 -11.836 1.00 96.88 264 GLU A C 1
ATOM 2117 O O . GLU A 1 264 ? 18.945 -2.849 -11.445 1.00 96.88 264 GLU A O 1
ATOM 2122 N N . ASP A 1 265 ? 16.944 -1.857 -11.405 1.00 98.00 265 ASP A N 1
ATOM 2123 C CA . ASP A 1 265 ? 16.273 -2.827 -10.526 1.00 98.00 265 ASP A CA 1
ATOM 2124 C C . ASP A 1 265 ? 15.479 -3.884 -11.324 1.00 98.00 265 ASP A C 1
ATOM 2126 O O . ASP A 1 265 ? 14.959 -4.853 -10.762 1.00 98.00 265 ASP A O 1
ATOM 2130 N N . TYR A 1 266 ? 15.393 -3.711 -12.645 1.00 97.81 266 TYR A N 1
ATOM 2131 C CA . TYR A 1 266 ? 14.599 -4.541 -13.537 1.00 97.81 266 TYR A CA 1
ATOM 2132 C C . TYR A 1 266 ? 15.464 -5.444 -14.420 1.00 97.81 266 TYR A C 1
ATOM 2134 O O . TYR A 1 266 ? 16.652 -5.210 -14.646 1.00 97.81 266 TYR A O 1
ATOM 2142 N N . GLU A 1 267 ? 14.837 -6.504 -14.910 1.00 96.81 267 GLU A N 1
ATOM 2143 C CA . GLU A 1 267 ? 15.273 -7.277 -16.063 1.00 96.81 267 GLU A CA 1
ATOM 2144 C C . GLU A 1 267 ? 14.515 -6.765 -17.291 1.00 96.81 267 GLU A C 1
ATOM 2146 O O . GLU A 1 267 ? 13.290 -6.609 -17.243 1.00 96.81 267 GLU A O 1
ATOM 2151 N N . ILE A 1 268 ? 15.255 -6.471 -18.363 1.00 95.81 268 ILE A N 1
ATOM 2152 C CA . ILE A 1 268 ? 14.724 -5.954 -19.627 1.00 95.81 268 ILE A CA 1
ATOM 2153 C C . ILE A 1 268 ? 14.987 -6.985 -20.716 1.00 95.81 268 ILE A C 1
ATOM 2155 O O . ILE A 1 268 ? 16.140 -7.320 -20.988 1.00 95.81 268 ILE A O 1
ATOM 2159 N N . GLU A 1 269 ? 13.927 -7.436 -21.375 1.00 95.31 269 GLU A N 1
ATOM 2160 C CA . GLU A 1 269 ? 14.018 -8.232 -22.593 1.00 95.31 269 GLU A CA 1
ATOM 2161 C C . GLU A 1 269 ? 13.781 -7.324 -23.802 1.00 95.31 269 GLU A C 1
ATOM 2163 O O . GLU A 1 269 ? 12.797 -6.581 -23.857 1.00 95.31 269 GLU A O 1
ATOM 2168 N N . TYR A 1 270 ? 14.668 -7.391 -24.791 1.00 93.31 270 TYR A N 1
ATOM 2169 C CA . TYR A 1 270 ? 14.596 -6.578 -26.005 1.00 93.31 270 TYR A CA 1
ATOM 2170 C C . TYR A 1 270 ? 13.952 -7.363 -27.144 1.00 93.31 270 TYR A C 1
ATOM 2172 O O . TYR A 1 270 ? 14.233 -8.550 -27.310 1.00 93.31 270 TYR A O 1
ATOM 2180 N N . GLN A 1 271 ? 13.142 -6.696 -27.970 1.00 88.88 271 GLN A N 1
ATOM 2181 C CA . GLN A 1 271 ? 12.388 -7.345 -29.051 1.00 88.88 271 GLN A CA 1
ATOM 2182 C C . GLN A 1 271 ? 13.281 -8.110 -30.038 1.00 88.88 271 GLN A C 1
ATOM 2184 O O . GLN A 1 271 ? 12.932 -9.211 -30.455 1.00 88.88 271 GLN A O 1
ATOM 2189 N N . SER A 1 272 ? 14.444 -7.555 -30.388 1.00 89.19 272 SER A N 1
ATOM 2190 C CA . SER A 1 272 ? 15.405 -8.181 -31.306 1.00 89.19 272 SER A CA 1
ATOM 2191 C C . SER A 1 272 ? 16.580 -8.867 -30.602 1.00 89.19 272 SER A C 1
ATOM 2193 O O . SER A 1 272 ? 17.521 -9.298 -31.263 1.00 89.19 272 SER A O 1
ATOM 2195 N N . GLY A 1 273 ? 16.586 -8.912 -29.265 1.00 89.88 273 GLY A N 1
ATOM 2196 C CA . GLY A 1 273 ? 17.739 -9.346 -28.466 1.00 89.88 273 GLY A CA 1
ATOM 2197 C C . GLY A 1 273 ? 18.934 -8.377 -28.475 1.00 89.88 273 GLY A C 1
ATOM 2198 O O . GLY A 1 273 ? 19.847 -8.540 -27.670 1.00 89.88 273 GLY A O 1
ATOM 2199 N N . ASN A 1 274 ? 18.930 -7.348 -29.331 1.00 90.56 274 ASN A N 1
ATOM 2200 C CA . ASN A 1 274 ? 19.969 -6.324 -29.386 1.00 90.56 274 ASN A CA 1
ATOM 2201 C C . ASN A 1 274 ? 19.516 -5.048 -28.645 1.00 90.56 274 ASN A C 1
ATOM 2203 O O . ASN A 1 274 ? 18.595 -4.374 -29.120 1.00 90.56 274 ASN A O 1
ATOM 2207 N N . PRO A 1 275 ? 20.181 -4.649 -27.543 1.00 91.12 275 PRO A N 1
ATOM 2208 C CA . PRO A 1 275 ? 19.821 -3.450 -26.789 1.00 91.12 275 PRO A CA 1
ATOM 2209 C C . PRO A 1 275 ? 20.048 -2.135 -27.544 1.00 91.12 275 PRO A C 1
ATOM 2211 O O . PRO A 1 275 ? 19.597 -1.098 -27.078 1.00 91.12 275 PRO A O 1
ATOM 2214 N N . PHE A 1 276 ? 20.717 -2.151 -28.700 1.00 92.94 276 PHE A N 1
ATOM 2215 C CA . PHE A 1 276 ? 20.938 -0.974 -29.550 1.00 92.94 276 PHE A CA 1
ATOM 2216 C C . PHE A 1 276 ? 19.950 -0.863 -30.715 1.00 92.94 276 PHE A C 1
ATOM 2218 O O . PHE A 1 276 ? 20.034 0.072 -31.507 1.00 92.94 276 PHE A O 1
ATOM 2225 N N . ASN A 1 277 ? 18.987 -1.782 -30.834 1.00 90.81 277 ASN A N 1
ATOM 2226 C CA . ASN A 1 277 ? 18.025 -1.782 -31.940 1.00 90.81 277 ASN A CA 1
ATOM 2227 C C . ASN A 1 277 ? 17.160 -0.515 -32.003 1.00 90.81 277 ASN A C 1
ATOM 2229 O O . ASN A 1 277 ? 16.579 -0.202 -33.038 1.00 90.81 277 ASN A O 1
ATOM 2233 N N . TRP A 1 278 ? 17.057 0.211 -30.895 1.00 89.69 278 TRP A N 1
ATOM 2234 C CA . TRP A 1 278 ? 16.331 1.471 -30.826 1.00 89.69 278 TRP A CA 1
ATOM 2235 C C . TRP A 1 278 ? 16.974 2.615 -31.611 1.00 89.69 278 TRP A C 1
ATOM 2237 O O . TRP A 1 278 ? 16.294 3.595 -31.899 1.00 89.69 278 TRP A O 1
ATOM 2247 N N . LEU A 1 279 ? 18.244 2.481 -32.010 1.00 90.88 279 LEU A N 1
ATOM 2248 C CA . LEU A 1 279 ? 18.890 3.425 -32.925 1.00 90.88 279 LEU A CA 1
ATOM 2249 C C . LEU A 1 279 ? 18.207 3.456 -34.302 1.00 90.88 279 LEU A C 1
ATOM 2251 O O . LEU A 1 279 ? 18.406 4.403 -35.060 1.00 90.88 279 LEU A O 1
ATOM 2255 N N . GLY A 1 280 ? 17.390 2.448 -34.630 1.00 89.12 280 GLY A N 1
ATOM 2256 C CA . GLY A 1 280 ? 16.619 2.409 -35.865 1.00 89.12 280 GLY A CA 1
ATOM 2257 C C . GLY A 1 280 ? 17.523 2.487 -37.093 1.00 89.12 280 GLY A C 1
ATOM 2258 O O . GLY A 1 280 ? 18.417 1.664 -37.268 1.00 89.12 280 GLY A O 1
ATOM 2259 N N . ASN A 1 281 ? 17.286 3.485 -37.944 1.00 90.62 281 ASN A N 1
ATOM 2260 C CA . ASN A 1 281 ? 18.086 3.738 -39.143 1.00 90.62 281 ASN A CA 1
ATOM 2261 C C . ASN A 1 281 ? 19.327 4.619 -38.888 1.00 90.62 281 ASN A C 1
ATOM 2263 O O . ASN A 1 281 ? 20.027 4.940 -39.842 1.00 90.62 281 ASN A O 1
ATOM 2267 N N . GLY A 1 282 ? 19.597 5.012 -37.638 1.00 91.88 282 GLY A N 1
ATOM 2268 C CA . GLY A 1 282 ? 20.755 5.825 -37.263 1.00 91.88 282 GLY A CA 1
ATOM 2269 C C . GLY A 1 282 ? 20.604 7.330 -37.502 1.00 91.88 282 GLY A C 1
ATOM 2270 O O . GLY A 1 282 ? 21.550 8.062 -37.228 1.00 91.88 282 GLY A O 1
ATOM 2271 N N . PHE A 1 283 ? 19.441 7.792 -37.966 1.00 91.00 283 PHE A N 1
ATOM 2272 C CA . PHE A 1 283 ? 19.174 9.204 -38.244 1.00 91.00 283 PHE A CA 1
ATOM 2273 C C . PHE A 1 283 ? 18.206 9.804 -37.217 1.00 91.00 283 PHE A C 1
ATOM 2275 O O . PHE A 1 283 ? 17.253 9.160 -36.769 1.00 91.00 283 PHE A O 1
ATOM 2282 N N . ALA A 1 284 ? 18.430 11.062 -36.851 1.00 86.19 284 ALA A N 1
ATOM 2283 C CA . ALA A 1 284 ? 17.547 11.818 -35.979 1.00 86.19 284 ALA A CA 1
ATOM 2284 C C . ALA A 1 284 ? 16.316 12.323 -36.746 1.00 86.19 284 ALA A C 1
ATOM 2286 O O . ALA A 1 284 ? 16.370 12.652 -37.927 1.00 86.19 284 ALA A O 1
ATOM 2287 N N . LEU A 1 285 ? 15.181 12.466 -36.054 1.00 84.44 285 LEU A N 1
ATOM 2288 C CA . LEU A 1 285 ? 13.942 12.948 -36.678 1.00 84.44 285 LEU A CA 1
ATOM 2289 C C . LEU A 1 285 ? 14.088 14.359 -37.291 1.00 84.44 285 LEU A C 1
ATOM 2291 O O . LEU A 1 285 ? 13.425 14.660 -38.285 1.00 84.44 285 LEU A O 1
ATOM 2295 N N . CYS A 1 286 ? 14.957 15.206 -36.720 1.00 84.50 286 CYS A N 1
ATOM 2296 C CA . CYS A 1 286 ? 15.214 16.557 -37.228 1.00 84.50 286 CYS A CA 1
ATOM 2297 C C . CYS A 1 286 ? 15.797 16.575 -38.647 1.00 84.50 286 CYS A C 1
ATOM 2299 O O . CYS A 1 286 ? 15.511 17.508 -39.394 1.00 84.50 286 CYS A O 1
ATOM 2301 N N . GLU A 1 287 ? 16.509 15.517 -39.050 1.00 89.25 287 GLU A N 1
ATOM 2302 C CA . GLU A 1 287 ? 17.090 15.372 -40.392 1.00 89.25 287 GLU A CA 1
ATOM 2303 C C . GLU A 1 287 ? 16.029 15.213 -41.489 1.00 89.25 287 GLU A C 1
ATOM 2305 O O . GLU A 1 287 ? 16.310 15.456 -42.659 1.00 89.25 287 GLU A O 1
ATOM 2310 N N . PHE A 1 288 ? 14.790 14.869 -41.121 1.00 90.75 288 PHE A N 1
ATOM 2311 C CA . PHE A 1 288 ? 13.696 14.661 -42.073 1.00 90.75 288 PHE A CA 1
ATOM 2312 C C . PHE A 1 288 ? 12.564 15.682 -41.954 1.00 90.75 288 PHE A C 1
ATOM 2314 O O . PHE A 1 288 ? 11.803 15.855 -42.903 1.00 90.75 288 PHE A O 1
ATOM 2321 N N . ASN A 1 289 ? 12.407 16.342 -40.802 1.00 88.31 289 ASN A N 1
ATOM 2322 C CA . ASN A 1 289 ? 11.258 17.216 -40.535 1.00 88.31 289 ASN A CA 1
ATOM 2323 C C . ASN A 1 289 ? 11.579 18.722 -40.581 1.00 88.31 289 ASN A C 1
ATOM 2325 O O . ASN A 1 289 ? 10.738 19.528 -40.185 1.00 88.31 289 ASN A O 1
ATOM 2329 N N . GLY A 1 290 ? 12.774 19.097 -41.055 1.00 87.00 290 GLY A N 1
ATOM 2330 C CA . GLY A 1 290 ? 13.216 20.493 -41.143 1.00 87.00 290 GLY A CA 1
ATOM 2331 C C . GLY A 1 290 ? 13.593 21.119 -39.795 1.00 87.00 290 GLY A C 1
ATOM 2332 O O . GLY A 1 290 ? 13.589 22.342 -39.672 1.00 87.00 290 GLY A O 1
ATOM 2333 N N . GLY A 1 291 ? 13.875 20.300 -38.777 1.00 84.75 291 GLY A N 1
ATOM 2334 C CA . GLY A 1 291 ? 14.343 20.761 -37.471 1.00 84.75 291 GLY A CA 1
ATOM 2335 C C . GLY A 1 291 ? 15.781 21.292 -37.500 1.00 84.75 291 GLY A C 1
ATOM 2336 O O . GLY A 1 291 ? 16.537 21.041 -38.435 1.00 84.75 291 GLY A O 1
ATOM 2337 N N . ASP A 1 292 ? 16.175 22.010 -36.446 1.00 84.88 292 ASP A N 1
ATOM 2338 C CA . ASP A 1 292 ? 17.544 22.519 -36.292 1.00 84.88 292 ASP A CA 1
ATOM 2339 C C . ASP A 1 292 ? 18.540 21.358 -36.136 1.00 84.88 292 ASP A C 1
ATOM 2341 O O . ASP A 1 292 ? 18.541 20.651 -35.126 1.00 84.88 292 ASP A O 1
ATOM 2345 N N . LEU A 1 293 ? 19.396 21.168 -37.142 1.00 88.56 293 LEU A N 1
ATOM 2346 C CA . LEU A 1 293 ? 20.450 20.147 -37.147 1.00 88.56 293 LEU A CA 1
ATOM 2347 C C . LEU A 1 293 ? 21.663 20.548 -36.305 1.00 88.56 293 LEU A C 1
ATOM 2349 O O . LEU A 1 293 ? 22.517 19.718 -36.022 1.00 88.56 293 LEU A O 1
ATOM 2353 N N . SER A 1 294 ? 21.737 21.815 -35.910 1.00 88.69 294 SER A N 1
ATOM 2354 C CA . SER A 1 294 ? 22.864 22.440 -35.226 1.00 88.69 294 SER A CA 1
ATOM 2355 C C . SER A 1 294 ? 22.522 22.903 -33.810 1.00 88.69 294 SER A C 1
ATOM 2357 O O . SER A 1 294 ? 23.253 23.709 -33.237 1.00 88.69 294 SER A O 1
ATOM 2359 N N . TYR A 1 295 ? 21.458 22.356 -33.202 1.00 84.69 295 TYR A N 1
ATOM 2360 C CA . TYR A 1 295 ? 20.994 22.741 -31.858 1.00 84.69 295 TYR A CA 1
ATOM 2361 C C . TYR A 1 295 ? 22.098 22.669 -30.784 1.00 84.69 295 TYR A C 1
ATOM 2363 O O . TYR A 1 295 ? 22.020 23.343 -29.756 1.00 84.69 295 TYR A O 1
ATOM 2371 N N . TYR A 1 296 ? 23.118 21.836 -31.015 1.00 86.25 296 TYR A N 1
ATOM 2372 C CA . TYR A 1 296 ? 24.276 21.617 -30.147 1.00 86.25 296 TYR A CA 1
ATOM 2373 C C . TYR A 1 296 ? 25.371 22.700 -30.273 1.00 86.25 296 TYR A C 1
ATOM 2375 O O . TYR A 1 296 ? 26.415 22.600 -29.631 1.00 86.25 296 TYR A O 1
ATOM 2383 N N . LEU A 1 297 ? 25.186 23.709 -31.125 1.00 88.06 297 LEU A N 1
ATOM 2384 C CA . LEU A 1 297 ? 26.006 24.927 -31.135 1.00 88.06 297 LEU A CA 1
ATOM 2385 C C . LEU A 1 297 ? 25.382 26.036 -30.273 1.00 88.06 297 LEU A C 1
ATOM 2387 O O . LEU A 1 297 ? 26.024 27.048 -29.990 1.00 88.06 297 LEU A O 1
ATOM 2391 N N . GLY A 1 298 ? 24.142 25.826 -29.823 1.00 83.44 298 GLY A N 1
ATOM 2392 C CA . GLY A 1 298 ? 23.337 26.815 -29.130 1.00 83.44 298 GLY A CA 1
ATOM 2393 C C . GLY A 1 298 ? 22.754 27.879 -30.059 1.00 83.44 298 GLY A C 1
ATOM 2394 O O . GLY A 1 298 ? 23.196 28.097 -31.183 1.00 83.44 298 GLY A O 1
ATOM 2395 N N . ASN A 1 299 ? 21.726 28.557 -29.566 1.00 80.69 299 ASN A N 1
ATOM 2396 C CA . ASN A 1 299 ? 21.098 29.696 -30.230 1.00 80.69 299 ASN A CA 1
ATOM 2397 C C . ASN A 1 299 ? 20.601 30.695 -29.168 1.00 80.69 299 ASN A C 1
ATOM 2399 O O . ASN A 1 299 ? 20.850 30.510 -27.976 1.00 80.69 299 ASN A O 1
ATOM 2403 N N . ALA A 1 300 ? 19.909 31.761 -29.576 1.00 81.12 300 ALA A N 1
ATOM 2404 C CA . ALA A 1 300 ? 19.399 32.763 -28.635 1.00 81.12 300 ALA A CA 1
ATOM 2405 C C . ALA A 1 300 ? 18.422 32.180 -27.590 1.00 81.12 300 ALA A C 1
ATOM 2407 O O . ALA A 1 300 ? 18.374 32.666 -26.462 1.00 81.12 300 ALA A O 1
ATOM 2408 N N . GLU A 1 301 ? 17.672 31.131 -27.944 1.00 76.44 301 GLU A N 1
ATOM 2409 C CA . GLU A 1 301 ? 16.728 30.441 -27.052 1.00 76.44 301 GLU A CA 1
ATOM 2410 C C . GLU A 1 301 ? 17.393 29.332 -26.211 1.00 76.44 301 GLU A C 1
ATOM 2412 O O . GLU A 1 301 ? 16.858 28.944 -25.174 1.00 76.44 301 GLU A O 1
ATOM 2417 N N . ASN A 1 302 ? 18.567 28.841 -26.623 1.00 77.12 302 ASN A N 1
ATOM 2418 C CA . ASN A 1 302 ? 19.368 27.826 -25.932 1.00 77.12 302 ASN A CA 1
ATOM 2419 C C . ASN A 1 302 ? 20.866 28.199 -25.938 1.00 77.12 302 ASN A C 1
ATOM 2421 O O . ASN A 1 302 ? 21.652 27.592 -26.679 1.00 77.12 302 ASN A O 1
ATOM 2425 N N . PRO A 1 303 ? 21.290 29.215 -25.161 1.00 78.56 303 PRO A N 1
ATOM 2426 C CA . PRO A 1 303 ? 22.683 29.649 -25.149 1.00 78.56 303 PRO A CA 1
ATOM 2427 C C . PRO A 1 303 ? 23.597 28.537 -24.612 1.00 78.56 303 PRO A C 1
ATOM 2429 O O . PRO A 1 303 ? 23.388 28.042 -23.507 1.00 78.56 303 PRO A O 1
ATOM 2432 N N . GLY A 1 304 ? 24.618 28.144 -25.384 1.00 80.19 304 GLY A N 1
ATOM 2433 C CA . GLY A 1 304 ? 25.538 27.054 -25.014 1.00 80.19 304 GLY A CA 1
ATOM 2434 C C . GLY A 1 304 ? 24.967 25.642 -25.200 1.00 80.19 304 GLY A C 1
ATOM 2435 O O . GLY A 1 304 ? 25.413 24.708 -24.534 1.00 80.19 304 GLY A O 1
ATOM 2436 N N . GLY A 1 305 ? 23.952 25.493 -26.055 1.00 71.69 305 GLY A N 1
ATOM 2437 C CA . GLY A 1 305 ? 23.216 24.247 -26.238 1.00 71.69 305 GLY A CA 1
ATOM 2438 C C . GLY A 1 305 ? 24.109 23.048 -26.544 1.00 71.69 305 GLY A C 1
ATOM 2439 O O . GLY A 1 305 ? 24.863 23.084 -27.492 1.00 71.69 305 GLY A O 1
ATOM 2440 N N . MET A 1 306 ? 23.994 21.976 -25.759 1.00 78.06 306 MET A N 1
ATOM 2441 C CA . MET A 1 306 ? 24.609 20.656 -26.008 1.00 78.06 306 MET A CA 1
ATOM 2442 C C . MET A 1 306 ? 23.559 19.539 -26.099 1.00 78.06 306 MET A C 1
ATOM 2444 O O . MET A 1 306 ? 23.834 18.438 -26.568 1.00 78.06 306 MET A O 1
ATOM 2448 N N . LEU A 1 307 ? 22.341 19.818 -25.632 1.00 77.00 307 LEU A N 1
ATOM 2449 C CA . LEU A 1 307 ? 21.217 18.893 -25.616 1.00 77.00 307 LEU A CA 1
ATOM 2450 C C . LEU A 1 307 ? 20.103 19.433 -26.512 1.00 77.00 307 LEU A C 1
ATOM 2452 O O . LEU A 1 307 ? 19.939 20.656 -26.595 1.00 77.00 307 LEU A O 1
ATOM 2456 N N . PRO A 1 308 ? 19.327 18.545 -27.159 1.00 68.81 308 PRO A N 1
ATOM 2457 C CA . PRO A 1 308 ? 18.186 18.976 -27.943 1.00 68.81 308 PRO A CA 1
ATOM 2458 C C . PRO A 1 308 ? 17.184 19.701 -27.035 1.00 68.81 308 PRO A C 1
ATOM 2460 O O . PRO A 1 308 ? 17.022 19.315 -25.868 1.00 68.81 308 PRO A O 1
ATOM 2463 N N . PRO A 1 309 ? 16.501 20.741 -27.542 1.00 66.38 309 PRO A N 1
ATOM 2464 C CA . PRO A 1 309 ? 15.457 21.414 -26.786 1.00 66.38 309 PRO A CA 1
ATOM 2465 C C . PRO A 1 309 ? 14.397 20.392 -26.363 1.00 66.38 309 PRO A C 1
ATOM 2467 O O . PRO A 1 309 ? 13.920 19.588 -27.167 1.00 66.38 309 PRO A O 1
ATOM 2470 N N . GLN A 1 310 ? 14.053 20.392 -25.074 1.00 62.84 310 GLN A N 1
ATOM 2471 C CA . GLN A 1 310 ? 13.051 19.468 -24.553 1.00 62.84 310 GLN A CA 1
ATOM 2472 C C . GLN A 1 310 ? 11.693 19.777 -25.205 1.00 62.84 310 GLN A C 1
ATOM 2474 O O . GLN A 1 310 ? 11.326 20.952 -25.306 1.00 62.84 310 GLN A O 1
ATOM 2479 N N . PRO A 1 311 ? 10.921 18.761 -25.634 1.00 57.81 311 PRO A N 1
ATOM 2480 C CA . PRO A 1 311 ? 9.569 18.988 -26.123 1.00 57.81 311 PRO A CA 1
ATOM 2481 C C . PRO A 1 311 ? 8.756 19.687 -25.031 1.00 57.81 311 PRO A C 1
ATOM 2483 O O . PRO A 1 311 ? 8.643 19.157 -23.925 1.00 57.81 311 PRO A O 1
ATOM 2486 N N . LYS A 1 312 ? 8.185 20.861 -25.328 1.00 50.28 312 LYS A N 1
ATOM 2487 C CA . LYS A 1 312 ? 7.270 21.542 -24.401 1.00 50.28 312 LYS A CA 1
ATOM 2488 C C . LYS A 1 312 ? 6.096 20.605 -24.131 1.00 50.28 312 LYS A C 1
ATOM 2490 O O . LYS A 1 312 ? 5.410 20.183 -25.064 1.00 50.28 312 LYS A O 1
ATOM 2495 N N . THR A 1 313 ? 5.880 20.228 -22.876 1.00 46.31 313 THR A N 1
ATOM 2496 C CA . THR A 1 313 ? 4.722 19.406 -22.524 1.00 46.31 313 THR A CA 1
ATOM 2497 C C . THR A 1 313 ? 3.441 20.246 -22.626 1.00 46.31 313 THR A C 1
ATOM 2499 O O . THR A 1 313 ? 3.500 21.474 -22.532 1.00 46.31 313 THR A O 1
ATOM 2502 N N . PRO A 1 314 ? 2.250 19.630 -22.752 1.00 41.91 314 PRO A N 1
ATOM 2503 C CA . PRO A 1 314 ? 0.983 20.363 -22.651 1.00 41.91 314 PRO A CA 1
ATOM 2504 C C . PRO A 1 314 ? 0.800 21.109 -21.316 1.00 41.91 314 PRO A C 1
ATOM 2506 O O . PRO A 1 314 ? -0.051 21.980 -21.218 1.00 41.91 314 PRO A O 1
ATOM 2509 N N . LEU A 1 315 ? 1.580 20.765 -20.285 1.00 39.38 315 LEU A N 1
ATOM 2510 C CA . LEU A 1 315 ? 1.620 21.474 -19.005 1.00 39.38 315 LEU A CA 1
ATOM 2511 C C . LEU A 1 315 ? 2.488 22.741 -19.065 1.00 39.38 315 LEU A C 1
ATOM 2513 O O . LEU A 1 315 ? 2.180 23.712 -18.378 1.00 39.38 315 LEU A O 1
ATOM 2517 N N . ASP A 1 316 ? 3.518 22.754 -19.914 1.00 41.03 316 ASP A N 1
ATOM 2518 C CA . ASP A 1 316 ? 4.384 23.919 -20.150 1.00 41.03 316 ASP A CA 1
ATOM 2519 C C . ASP A 1 316 ? 3.712 24.949 -21.077 1.00 41.03 316 ASP A C 1
ATOM 2521 O O . ASP A 1 316 ? 3.983 26.148 -21.004 1.00 41.03 316 ASP A O 1
ATOM 2525 N N . ALA A 1 317 ? 2.788 24.495 -21.929 1.00 41.16 317 ALA A N 1
ATOM 2526 C CA . ALA A 1 317 ? 1.889 25.334 -22.714 1.00 41.16 317 ALA A CA 1
ATOM 2527 C C . ALA A 1 317 ? 0.642 25.666 -21.874 1.00 41.16 317 ALA A C 1
ATOM 2529 O O . ALA A 1 317 ? -0.345 24.942 -21.916 1.00 41.16 317 ALA A O 1
ATOM 2530 N N . GLY A 1 318 ? 0.717 26.719 -21.051 1.00 37.59 318 GLY A N 1
ATOM 2531 C CA . GLY A 1 318 ? -0.281 27.075 -20.030 1.00 37.59 318 GLY A CA 1
ATOM 2532 C C . GLY A 1 318 ? -1.755 26.755 -20.352 1.00 37.59 318 GLY A C 1
ATOM 2533 O O . GLY A 1 318 ? -2.229 27.026 -21.446 1.00 37.59 318 GLY A O 1
ATOM 2534 N N . ARG A 1 319 ? -2.464 26.202 -19.348 1.00 36.03 319 ARG A N 1
ATOM 2535 C CA . ARG A 1 319 ? -3.898 25.818 -19.319 1.00 36.03 319 ARG A CA 1
ATOM 2536 C C . ARG A 1 319 ? -4.514 25.517 -20.692 1.00 36.03 319 ARG A C 1
ATOM 2538 O O . ARG A 1 319 ? -5.059 26.402 -21.351 1.00 36.03 319 ARG A O 1
ATOM 2545 N N . VAL A 1 320 ? -4.574 24.227 -21.022 1.00 40.06 320 VAL A N 1
ATOM 2546 C CA . VAL A 1 320 ? -5.516 23.681 -22.009 1.00 40.06 320 VAL A CA 1
ATOM 2547 C C . VAL A 1 320 ? -6.923 24.204 -21.685 1.00 40.06 320 VAL A C 1
ATOM 2549 O O . VAL A 1 320 ? -7.456 23.920 -20.612 1.00 40.06 320 VAL A O 1
ATOM 2552 N N . LYS A 1 321 ? -7.492 25.024 -22.577 1.00 35.66 321 LYS A N 1
ATOM 2553 C CA . LYS A 1 321 ? -8.797 25.674 -22.372 1.00 35.66 321 LYS A CA 1
ATOM 2554 C C . LYS A 1 321 ? -9.998 24.747 -22.580 1.00 35.66 321 LYS A C 1
ATOM 2556 O O . LYS A 1 321 ? -11.064 25.097 -22.098 1.00 35.66 321 LYS A O 1
ATOM 2561 N N . ASP A 1 322 ? -9.826 23.567 -23.178 1.00 34.09 322 ASP A N 1
ATOM 2562 C CA . ASP A 1 322 ? -10.939 22.660 -23.483 1.00 34.09 322 ASP A CA 1
ATOM 2563 C C . ASP A 1 322 ? -10.572 21.184 -23.231 1.00 34.09 322 ASP A C 1
ATOM 2565 O O . ASP A 1 322 ? -9.733 20.628 -23.941 1.00 34.09 322 ASP A O 1
ATOM 2569 N N . PRO A 1 323 ? -11.189 20.505 -22.243 1.00 35.53 323 PRO A N 1
ATOM 2570 C CA . PRO A 1 323 ? -10.849 19.124 -21.896 1.00 35.53 323 PRO A CA 1
ATOM 2571 C C . PRO A 1 323 ? -11.486 18.051 -22.804 1.00 35.53 323 PRO A C 1
ATOM 2573 O O . PRO A 1 323 ? -11.344 16.867 -22.511 1.00 35.53 323 PRO A O 1
ATOM 2576 N N . VAL A 1 324 ? -12.183 18.414 -23.892 1.00 34.31 324 VAL A N 1
ATOM 2577 C CA . VAL A 1 324 ? -13.010 17.460 -24.674 1.00 34.31 324 VAL A CA 1
ATOM 2578 C C . VAL A 1 324 ? -12.543 17.248 -26.124 1.00 34.31 324 VAL A C 1
ATOM 2580 O O . VAL A 1 324 ? -13.054 16.369 -26.808 1.00 34.31 324 VAL A O 1
ATOM 2583 N N . SER A 1 325 ? -11.509 17.941 -26.606 1.00 30.81 325 SER A N 1
ATOM 2584 C CA . SER A 1 325 ? -10.985 17.722 -27.965 1.00 30.81 325 SER A CA 1
ATOM 2585 C C . SER A 1 325 ? -9.525 17.272 -27.968 1.00 30.81 325 SER A C 1
ATOM 2587 O O . SER A 1 325 ? -8.654 17.937 -28.529 1.00 30.81 325 SER A O 1
ATOM 2589 N N . VAL A 1 326 ? -9.237 16.111 -27.378 1.00 35.62 326 VAL A N 1
ATOM 2590 C CA . VAL A 1 326 ? -8.024 15.373 -27.756 1.00 35.62 326 VAL A CA 1
ATOM 2591 C C . VAL A 1 326 ? -8.336 14.669 -29.072 1.00 35.62 326 VAL A C 1
ATOM 2593 O O . VAL A 1 326 ? -8.851 13.554 -29.101 1.00 35.62 326 VAL A O 1
ATOM 2596 N N . SER A 1 327 ? -8.075 15.358 -30.182 1.00 31.78 327 SER A N 1
ATOM 2597 C CA . SER A 1 327 ? -8.071 14.723 -31.495 1.00 31.78 327 SER A CA 1
ATOM 2598 C C . SER A 1 327 ? -7.012 13.619 -31.497 1.00 31.78 327 SER A C 1
ATOM 2600 O O . SER A 1 327 ? -5.821 13.886 -31.331 1.00 31.78 327 SER A O 1
ATOM 2602 N N . MET A 1 328 ? -7.441 12.376 -31.728 1.00 29.73 328 MET A N 1
ATOM 2603 C CA . MET A 1 328 ? -6.565 11.219 -31.958 1.00 29.73 328 MET A CA 1
ATOM 2604 C C . MET A 1 328 ? -5.637 11.380 -33.183 1.00 29.73 328 MET A C 1
ATOM 2606 O O . MET A 1 328 ? -4.847 10.487 -33.469 1.00 29.73 328 MET A O 1
ATOM 2610 N N . ALA A 1 329 ? -5.692 12.504 -33.908 1.00 28.58 329 ALA A N 1
ATOM 2611 C CA . ALA A 1 329 ? -4.909 12.742 -35.118 1.00 28.58 329 ALA A CA 1
ATOM 2612 C C . ALA A 1 329 ? -3.443 13.166 -34.880 1.00 28.58 329 ALA A C 1
ATOM 2614 O O . ALA A 1 329 ? -2.687 13.226 -35.845 1.00 28.58 329 ALA A O 1
ATOM 2615 N N . ALA A 1 330 ? -3.021 13.452 -33.640 1.00 29.98 330 ALA A N 1
ATOM 2616 C CA . ALA A 1 330 ? -1.660 13.930 -33.339 1.00 29.98 330 ALA A CA 1
ATOM 2617 C C . ALA A 1 330 ? -0.738 12.889 -32.673 1.00 29.98 330 ALA A C 1
ATOM 2619 O O . ALA A 1 330 ? 0.377 13.219 -32.269 1.00 29.98 330 ALA A O 1
ATOM 2620 N N . LEU A 1 331 ? -1.170 11.631 -32.556 1.00 28.92 331 LEU A N 1
ATOM 2621 C CA . LEU A 1 331 ? -0.242 10.540 -32.270 1.00 28.92 331 LEU A CA 1
ATOM 2622 C C . LEU A 1 331 ? 0.401 10.127 -33.600 1.00 28.92 331 LEU A C 1
ATOM 2624 O O . LEU A 1 331 ? -0.338 9.795 -34.531 1.00 28.92 331 LEU A O 1
ATOM 2628 N N . PRO A 1 332 ? 1.744 10.133 -33.728 1.00 28.95 332 PRO A N 1
ATOM 2629 C CA . PRO A 1 332 ? 2.386 9.495 -34.864 1.00 28.95 332 PRO A CA 1
ATOM 2630 C C . PRO A 1 332 ? 1.845 8.071 -34.938 1.00 28.95 332 PRO A C 1
ATOM 2632 O O . PRO A 1 332 ? 1.840 7.353 -33.934 1.00 28.95 332 PRO A O 1
ATOM 2635 N N . LYS A 1 333 ? 1.326 7.686 -36.104 1.00 29.69 333 LYS A N 1
ATOM 2636 C CA . LYS A 1 333 ? 0.932 6.308 -36.379 1.00 29.69 333 LYS A CA 1
ATOM 2637 C C . LYS A 1 333 ? 2.199 5.457 -36.310 1.00 29.69 333 LYS A C 1
ATOM 2639 O O . LYS A 1 333 ? 2.890 5.290 -37.308 1.00 29.69 333 LYS A O 1
ATOM 2644 N N . TYR A 1 334 ? 2.536 4.966 -35.124 1.00 33.78 334 TYR A N 1
ATOM 2645 C CA . TYR A 1 334 ? 3.494 3.886 -34.977 1.00 33.78 334 TYR A CA 1
ATOM 2646 C C . TYR A 1 334 ? 2.768 2.627 -35.431 1.00 33.78 334 TYR A C 1
ATOM 2648 O O . TYR A 1 334 ? 1.917 2.089 -34.723 1.00 33.78 334 TYR A O 1
ATOM 2656 N N . THR A 1 335 ? 3.033 2.228 -36.671 1.00 24.69 335 THR A N 1
ATOM 2657 C CA . THR A 1 335 ? 2.609 0.938 -37.202 1.00 24.69 335 THR A CA 1
ATOM 2658 C C . THR A 1 335 ? 3.235 -0.145 -36.334 1.00 24.69 335 THR A C 1
ATOM 2660 O O . THR A 1 335 ? 4.453 -0.301 -36.311 1.00 24.69 335 THR A O 1
ATOM 2663 N N . VAL A 1 336 ? 2.392 -0.863 -35.598 1.00 28.27 336 VAL A N 1
ATOM 2664 C CA . VAL A 1 336 ? 2.733 -2.167 -35.036 1.00 28.27 336 VAL A CA 1
ATOM 2665 C C . VAL A 1 336 ? 2.883 -3.111 -36.228 1.00 28.27 336 VAL A C 1
ATOM 2667 O O . VAL A 1 336 ? 1.919 -3.291 -36.975 1.00 28.27 336 VAL A O 1
ATOM 2670 N N . ILE A 1 337 ? 4.086 -3.646 -36.432 1.00 33.31 337 ILE A N 1
ATOM 2671 C CA . ILE A 1 337 ? 4.303 -4.865 -37.220 1.00 33.31 337 ILE A CA 1
ATOM 2672 C C . ILE A 1 337 ? 4.557 -5.987 -36.225 1.00 33.31 337 ILE A C 1
ATOM 2674 O O . ILE A 1 337 ? 5.382 -5.759 -35.308 1.00 33.31 337 ILE A O 1
#

Radius of gyration: 27.66 Å; Cα contacts (8 Å, |Δi|>4): 361; chains: 1; bounding box: 62×61×74 Å

Organism: NCBI:txid91928

Foldseek 3Di:
DDDDDDDDDDDDDDDDDDDDPDPDDPCPCVPDPWQADPVCRQPVNLVSLCVLLVNPVVVSVLPDDDFAGPLLAQDDTDDCPSNVCNDPPHDDASDDWDDADPQGTQRPVRDDDGDPDDDDPPDDQLLQADPDFDDAPNDTPSVCSPAPNFADQQFFHARRWPDTDLGHFAHAPRADDCVVSSVLSVVLVVLVVVCCVQQQFPTKHFDPVLRVVQLVVQQVLCVPDSNQTQDQYSLQVRHRRRGRRYHNDHVVVSSVCSNYDPSVRMDIHHPVNDRCCSCPPVDDPCVPPVHDPVCCPPDPVGVNGNDDPDPQDVVNVPDPPDPPDPPPVPDPPPDDD

Secondary structure (DSSP, 8-state):
--PPPP------------------------SS--SS-TTSHHHHHHHHHHHHTTT-HHHHHHHS-SSS-TTSSPPPP-TTHHHHTTSTT-----S---EE-SSEEE-TTS-EEE-S----------S---SS--EETTEEHHHHTSSS---BTTTB-TT-TT-B-SS-TTSSTTSS-SHHHHHHHHHHHHHHHHHHHHHTEEEEEE-HHHHHHHHHHHHHHHTTSGGGSSS-BGGGTTBSS------SS-HHHHHHHHSS--GGGEEEEETTS-TTGGGTTS--THHHHT--TTGGG--SSSTT--SPPPPPPTTTS---S-TT---GGGS------